Protein AF-A0A2N5EHD6-F1 (afdb_monomer)

Secondary structure (DSSP, 8-state):
-PPP-EEPSSTTS-EEEEEE-EEETTTTEEEEE--SSS--EEEE--TTS-----S--S-SS---PPSP-------S------SSPPPTTGGG-EEEEEEPSSTT---EEEEEPPPPP-TT-EEEGGGGTT---TTTEEEEESS-HHHHHHHHHHH-TTS-HHHHHHHHTSSEEEEEEHHHHHHT-TTSTT-S-HHHHHHHHH-HHHHHHHHHHHHHHHHHHTT--HHHHHHHHHHHHHHHHHTT---

Solvent-accessible surface area (backbone atoms only — not comparable to full-atom values): 14850 Å² total; per-residue (Å²): 131,90,78,82,74,43,47,48,81,62,47,77,81,48,72,38,49,61,44,68,42,45,81,37,81,90,76,67,26,33,34,43,70,50,88,54,100,78,58,52,76,47,76,48,65,65,101,76,70,86,71,90,68,82,95,72,87,68,70,94,72,75,74,90,70,76,80,81,70,79,86,58,92,71,68,99,78,66,94,56,70,52,93,65,76,76,56,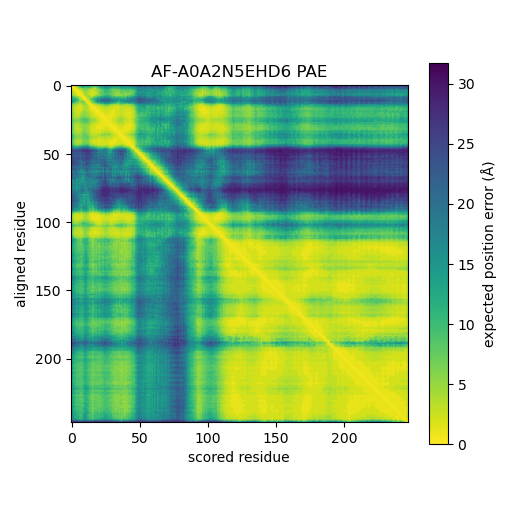81,76,65,77,70,58,60,46,35,35,39,34,54,94,49,87,96,52,74,70,44,80,50,70,50,76,54,68,63,70,50,85,61,41,64,47,41,44,63,73,53,61,77,35,45,44,84,92,50,42,40,76,44,44,47,41,30,49,66,17,45,36,51,33,49,44,72,77,40,72,88,60,55,68,70,61,45,51,60,53,31,37,59,34,15,17,38,24,39,48,40,64,52,41,74,73,56,36,61,59,39,87,78,66,55,46,74,67,54,31,55,55,31,27,76,40,41,61,62,29,29,52,51,56,50,59,65,37,42,69,60,43,38,75,73,70,46,50,70,68,57,53,51,51,35,51,52,51,34,52,51,50,27,43,77,64,60,62,64,124

Structure (mmCIF, N/CA/C/O backbone):
data_AF-A0A2N5EHD6-F1
#
_entry.id   AF-A0A2N5EHD6-F1
#
loop_
_atom_site.group_PDB
_atom_site.id
_atom_site.type_symbol
_atom_site.label_atom_id
_atom_site.label_alt_id
_atom_site.label_comp_id
_atom_site.label_asym_id
_atom_site.label_entity_id
_atom_site.label_seq_id
_atom_site.pdbx_PDB_ins_code
_atom_site.Cartn_x
_atom_site.Cartn_y
_atom_site.Cartn_z
_atom_site.occupancy
_atom_site.B_iso_or_equiv
_atom_site.auth_seq_id
_atom_site.auth_comp_id
_atom_site.auth_asym_id
_atom_site.auth_atom_id
_atom_site.pdbx_PDB_model_num
ATOM 1 N N . ASN A 1 1 ? -27.291 -20.333 26.098 1.00 48.06 1 ASN A N 1
ATOM 2 C CA . ASN A 1 1 ? -27.725 -19.080 25.444 1.00 48.06 1 ASN A CA 1
ATOM 3 C C . ASN A 1 1 ? -27.217 -19.052 24.016 1.00 48.06 1 ASN A C 1
ATOM 5 O O . ASN A 1 1 ? -26.057 -19.406 23.825 1.00 48.06 1 ASN A O 1
ATOM 9 N N . PRO A 1 2 ? -28.057 -18.703 23.029 1.00 55.72 2 PRO A N 1
ATOM 10 C CA . PRO A 1 2 ? -27.608 -18.543 21.649 1.00 55.72 2 PRO A CA 1
ATOM 11 C C . PRO A 1 2 ? -26.531 -17.452 21.571 1.00 55.72 2 PRO A C 1
ATOM 13 O O . PRO A 1 2 ? -26.674 -16.395 22.184 1.00 55.72 2 PRO A O 1
ATOM 16 N N . VAL A 1 3 ? -25.441 -17.727 20.851 1.00 64.31 3 VAL A N 1
ATOM 17 C CA . VAL A 1 3 ? -24.369 -16.755 20.593 1.00 64.31 3 VAL A CA 1
ATOM 18 C C . VAL A 1 3 ? -24.734 -15.991 19.319 1.00 64.31 3 VAL A C 1
ATOM 20 O O . VAL A 1 3 ? -24.905 -16.637 18.282 1.00 64.31 3 VAL A O 1
ATOM 23 N N . PRO A 1 4 ? -24.865 -14.653 19.359 1.00 70.38 4 PRO A N 1
ATOM 24 C CA . PRO A 1 4 ? -25.165 -13.863 18.172 1.00 70.38 4 PRO A CA 1
ATOM 25 C C . PRO A 1 4 ? -24.109 -14.066 17.079 1.00 70.38 4 PRO A C 1
ATOM 27 O O . PRO A 1 4 ? -22.911 -14.113 17.359 1.00 70.38 4 PRO A O 1
ATOM 30 N N . ARG A 1 5 ? -24.551 -14.166 15.823 1.00 72.12 5 ARG A N 1
ATOM 31 C CA . ARG A 1 5 ? -23.685 -14.291 14.643 1.00 72.12 5 ARG A CA 1
ATOM 32 C C . ARG A 1 5 ? -24.084 -13.252 13.600 1.00 72.12 5 ARG A C 1
ATOM 34 O O . ARG A 1 5 ? -25.266 -12.961 13.442 1.00 72.12 5 ARG A O 1
ATOM 41 N N . GLY A 1 6 ? -23.090 -12.695 12.915 1.00 70.12 6 GLY A N 1
ATOM 42 C CA . GLY A 1 6 ? -23.266 -11.747 11.820 1.00 70.12 6 GLY A CA 1
ATOM 43 C C . GLY A 1 6 ? -22.772 -12.334 10.505 1.00 70.12 6 GLY A C 1
ATOM 44 O O . GLY A 1 6 ? -21.813 -13.105 10.490 1.00 70.12 6 GLY A O 1
ATOM 45 N N . TRP A 1 7 ? -23.397 -11.941 9.399 1.00 71.69 7 TRP A N 1
ATOM 46 C CA . TRP A 1 7 ? -22.985 -12.336 8.051 1.00 71.69 7 TRP A CA 1
ATOM 47 C C . TRP A 1 7 ? -23.095 -11.152 7.101 1.00 71.69 7 TRP A C 1
ATOM 49 O O . TRP A 1 7 ? -24.058 -10.387 7.181 1.00 71.69 7 TRP A O 1
ATOM 59 N N . HIS A 1 8 ? -22.149 -11.031 6.169 1.00 66.75 8 HIS A N 1
ATOM 60 C CA . HIS A 1 8 ? -22.328 -10.140 5.026 1.00 66.75 8 HIS A CA 1
ATOM 61 C C . HIS A 1 8 ? -23.481 -10.634 4.158 1.00 66.75 8 HIS A C 1
ATOM 63 O O . HIS A 1 8 ? -23.744 -11.835 4.067 1.00 66.75 8 HIS A O 1
ATOM 69 N N . THR A 1 9 ? -24.183 -9.709 3.512 1.00 58.47 9 THR A N 1
ATOM 70 C CA . THR A 1 9 ? -25.265 -10.044 2.589 1.00 58.47 9 THR A CA 1
ATOM 71 C C . THR A 1 9 ? -24.705 -10.297 1.182 1.00 58.47 9 THR A C 1
ATOM 73 O O . THR A 1 9 ? -23.918 -9.494 0.683 1.00 58.47 9 THR A O 1
ATOM 76 N N . PRO A 1 10 ? -25.109 -11.386 0.497 1.00 53.22 10 PRO A N 1
ATOM 77 C CA . PRO A 1 10 ? -26.009 -12.450 0.955 1.00 53.22 10 PRO A CA 1
ATOM 78 C C . PRO A 1 10 ? -25.349 -13.429 1.960 1.00 53.22 10 PRO A C 1
ATOM 80 O O . PRO A 1 10 ? -24.163 -13.739 1.818 1.00 53.22 10 PRO A O 1
ATOM 83 N N . PRO A 1 11 ? -26.120 -13.965 2.932 1.00 52.56 11 PRO A N 1
ATOM 84 C CA . PRO A 1 11 ? -25.597 -14.808 4.010 1.00 52.56 11 PRO A CA 1
ATOM 85 C C . PRO A 1 11 ? -24.985 -16.129 3.508 1.00 52.56 11 PRO A C 1
ATOM 87 O O . PRO A 1 11 ? -25.319 -16.627 2.431 1.00 52.56 11 PRO A O 1
ATOM 90 N N . GLY A 1 12 ? -24.092 -16.716 4.315 1.00 51.34 12 GLY A N 1
ATOM 91 C CA . GLY A 1 12 ? -23.529 -18.056 4.084 1.00 51.34 12 GLY A CA 1
ATOM 92 C C . GLY A 1 12 ? -22.212 -18.118 3.299 1.00 51.34 12 GLY A C 1
ATOM 93 O O . GLY A 1 12 ? -21.761 -19.215 2.970 1.00 51.34 12 GLY A O 1
ATOM 94 N N . ARG A 1 13 ? -21.581 -16.975 2.993 1.00 55.09 13 ARG A N 1
ATOM 95 C CA . ARG A 1 13 ? -20.256 -16.918 2.332 1.00 55.09 13 ARG A CA 1
ATOM 96 C C . ARG A 1 13 ? -19.154 -16.278 3.164 1.00 55.09 13 ARG A C 1
ATOM 98 O O . ARG A 1 13 ? -17.995 -16.621 2.949 1.00 55.09 13 ARG A O 1
ATOM 105 N N . ASP A 1 14 ? -19.517 -15.373 4.063 1.00 64.56 14 ASP A N 1
ATOM 106 C CA . ASP A 1 14 ? -18.588 -14.648 4.924 1.00 64.56 14 ASP A CA 1
ATOM 107 C C . ASP A 1 14 ? -19.293 -14.254 6.231 1.00 64.56 14 ASP A C 1
ATOM 109 O O . ASP A 1 14 ? -20.519 -14.084 6.250 1.00 64.56 14 ASP A O 1
ATOM 113 N N . SER A 1 15 ? -18.544 -14.186 7.329 1.00 72.75 15 SER A N 1
ATOM 114 C CA . SER A 1 15 ? -19.069 -13.922 8.673 1.00 72.75 15 SER A CA 1
ATOM 115 C C . SER A 1 15 ? -18.456 -12.660 9.255 1.00 72.75 15 SER A C 1
ATOM 117 O O . SER A 1 15 ? -17.241 -12.493 9.213 1.00 72.75 15 SER A O 1
ATOM 119 N N . VAL A 1 16 ? -19.279 -11.835 9.896 1.00 76.50 16 VAL A N 1
ATOM 120 C CA . VAL A 1 16 ? -18.815 -10.650 10.623 1.00 76.50 16 VAL A CA 1
ATOM 121 C C . VAL A 1 16 ? -18.591 -11.016 12.086 1.00 76.50 16 VAL A C 1
ATOM 123 O O . VAL A 1 16 ? -19.439 -11.656 12.719 1.00 76.50 16 VAL A O 1
ATOM 126 N N . ARG A 1 17 ? -17.455 -10.593 12.646 1.00 85.75 17 ARG A N 1
ATOM 127 C CA . ARG A 1 17 ? -17.133 -10.805 14.062 1.00 85.75 17 ARG A CA 1
ATOM 128 C C . ARG A 1 17 ? -18.118 -10.029 14.932 1.00 85.75 17 ARG A C 1
ATOM 130 O O . ARG A 1 17 ? -18.210 -8.810 14.838 1.00 85.75 17 ARG A O 1
ATOM 137 N N . VAL A 1 18 ? -18.838 -10.732 15.802 1.00 85.69 18 VAL A N 1
ATOM 138 C CA . VAL A 1 18 ? -19.728 -10.108 16.789 1.00 85.69 18 VAL A CA 1
ATOM 139 C C . VAL A 1 18 ? -19.011 -10.038 18.131 1.00 85.69 18 VAL A C 1
ATOM 141 O O . VAL A 1 18 ? -18.468 -11.049 18.588 1.00 85.69 18 VAL A O 1
ATOM 144 N N . ARG A 1 19 ? -18.965 -8.858 18.749 1.00 90.19 19 ARG A N 1
ATOM 145 C CA . ARG A 1 19 ? -18.275 -8.622 20.026 1.00 90.19 19 ARG A CA 1
ATOM 146 C C . ARG A 1 19 ? -19.121 -7.750 20.937 1.00 90.19 19 ARG A C 1
ATOM 148 O O . ARG A 1 19 ? -19.739 -6.801 20.472 1.00 90.19 19 ARG A O 1
ATOM 155 N N . SER A 1 20 ? -19.147 -8.069 22.224 1.00 90.81 20 SER A N 1
ATOM 156 C CA . SER A 1 20 ? -19.723 -7.177 23.231 1.00 90.81 20 SER A CA 1
ATOM 157 C C . SER A 1 20 ? -18.691 -6.136 23.647 1.00 90.81 20 SER A C 1
ATOM 159 O O . SER A 1 20 ? -17.503 -6.445 23.698 1.00 90.81 20 SER A O 1
ATOM 161 N N . MET A 1 21 ? -19.140 -4.914 23.926 1.00 88.81 21 MET A N 1
ATOM 162 C CA . MET A 1 21 ? -18.301 -3.904 24.568 1.00 88.81 21 MET A CA 1
ATOM 163 C C . MET A 1 21 ? -18.330 -4.081 26.087 1.00 88.81 21 MET A C 1
ATOM 165 O O . MET A 1 21 ? -19.387 -4.356 26.660 1.00 88.81 21 MET A O 1
ATOM 169 N N . ASP A 1 22 ? -17.192 -3.844 26.732 1.00 92.38 22 ASP A N 1
ATOM 170 C CA . ASP A 1 22 ? -17.022 -3.976 28.178 1.00 92.38 22 ASP A CA 1
ATOM 171 C C . ASP A 1 22 ? -16.975 -2.606 28.857 1.00 92.38 22 ASP A C 1
ATOM 173 O O . ASP A 1 22 ? -16.418 -1.646 28.321 1.00 92.38 22 ASP A O 1
ATOM 177 N N . TRP A 1 23 ? -17.565 -2.501 30.048 1.00 89.19 23 TRP A N 1
ATOM 178 C CA . TRP A 1 23 ? -17.493 -1.281 30.851 1.00 89.19 23 TRP A CA 1
ATOM 179 C C . TRP A 1 23 ? -16.085 -1.091 31.428 1.00 89.19 23 TRP A C 1
ATOM 181 O O . TRP A 1 23 ? -15.607 -1.921 32.200 1.00 89.19 23 TRP A O 1
ATOM 191 N N . ASP A 1 24 ? -15.449 0.034 31.103 1.00 82.00 24 ASP A N 1
ATOM 192 C CA . ASP A 1 24 ? -14.187 0.472 31.693 1.00 82.00 24 ASP A CA 1
ATOM 193 C C . ASP A 1 24 ? -14.464 1.533 32.769 1.00 82.00 24 ASP A C 1
ATOM 195 O O . ASP A 1 24 ? -14.817 2.681 32.476 1.00 82.00 24 ASP A O 1
ATOM 199 N N . SER A 1 25 ? -14.271 1.161 34.038 1.00 83.75 25 SER A N 1
ATOM 200 C CA . SER A 1 25 ? -14.498 2.054 35.177 1.00 83.75 25 SER A CA 1
ATOM 201 C C . SER A 1 25 ? -13.492 3.203 35.275 1.00 83.75 25 SER A C 1
ATOM 203 O O . SER A 1 25 ? -13.800 4.210 35.905 1.00 83.75 25 SER A O 1
ATOM 205 N N . GLN A 1 26 ? -12.297 3.090 34.692 1.00 77.81 26 GLN A N 1
ATOM 206 C CA . GLN A 1 26 ? -11.331 4.193 34.675 1.00 77.81 26 GLN A CA 1
ATOM 207 C C . GLN A 1 26 ? -11.743 5.259 33.660 1.00 77.81 26 GLN A C 1
ATOM 209 O O . GLN A 1 26 ? -11.627 6.451 33.933 1.00 77.81 26 GLN A O 1
ATOM 214 N N . ARG A 1 27 ? -12.252 4.827 32.501 1.00 75.06 27 ARG A N 1
ATOM 215 C CA . ARG A 1 27 ? -12.701 5.718 31.418 1.00 75.06 27 ARG A CA 1
ATOM 216 C C . ARG A 1 27 ? -14.154 6.169 31.553 1.00 75.06 27 ARG A C 1
ATOM 218 O O . ARG A 1 27 ? -14.552 7.086 30.841 1.00 75.06 27 ARG A O 1
ATOM 225 N N . GLN A 1 28 ? -14.927 5.541 32.445 1.00 79.44 28 GLN A N 1
ATOM 226 C CA . GLN A 1 28 ? -16.372 5.761 32.594 1.00 79.44 28 GLN A CA 1
ATOM 227 C C . GLN A 1 28 ? -17.110 5.600 31.251 1.00 79.44 28 GLN A C 1
ATOM 229 O O . GLN A 1 28 ? -17.968 6.404 30.882 1.00 79.44 28 GLN A O 1
ATOM 234 N N . ALA A 1 29 ? -16.723 4.576 30.488 1.00 80.75 29 ALA A N 1
ATOM 235 C CA . ALA A 1 29 ? -17.191 4.351 29.127 1.00 80.75 29 ALA A CA 1
ATOM 236 C C . ALA A 1 29 ? -17.210 2.858 28.784 1.00 80.75 29 ALA A C 1
ATOM 238 O O . ALA A 1 29 ? -16.483 2.064 29.381 1.00 80.75 29 ALA A O 1
ATOM 239 N N . TYR A 1 30 ? -18.001 2.485 27.779 1.00 84.62 30 TYR A N 1
ATOM 240 C CA . TYR A 1 30 ? -17.901 1.161 27.172 1.00 84.62 30 TYR A CA 1
ATOM 241 C C . TYR A 1 30 ? -16.745 1.136 26.183 1.00 84.62 30 TYR A C 1
ATOM 243 O O . TYR A 1 30 ? -16.555 2.081 25.417 1.00 84.62 30 TYR A O 1
ATOM 251 N N . THR A 1 31 ? -15.981 0.052 26.177 1.00 86.81 31 THR A N 1
ATOM 252 C CA . THR A 1 31 ? -14.792 -0.085 25.339 1.00 86.81 31 THR A CA 1
ATOM 253 C C . THR A 1 31 ? -14.756 -1.422 24.619 1.00 86.81 31 THR A C 1
ATOM 255 O O . THR A 1 31 ? -15.259 -2.430 25.110 1.00 86.81 31 THR A O 1
ATOM 258 N N . PHE A 1 32 ? -14.167 -1.422 23.431 1.00 89.06 32 PHE A N 1
ATOM 259 C CA . PHE A 1 32 ? -13.824 -2.633 22.700 1.00 89.06 32 PHE A CA 1
ATOM 260 C C . PHE A 1 32 ? -12.503 -2.410 21.974 1.00 89.06 32 PHE A C 1
ATOM 262 O O . PHE A 1 32 ? -12.346 -1.408 21.281 1.00 89.06 32 PHE A O 1
ATOM 269 N N . THR A 1 33 ? -11.564 -3.338 22.128 1.00 88.88 33 THR A N 1
ATOM 270 C CA . THR A 1 33 ? -10.281 -3.307 21.421 1.00 88.88 33 THR A CA 1
ATOM 271 C C . THR A 1 33 ? -10.288 -4.370 20.340 1.00 88.88 33 THR A C 1
ATOM 273 O O . THR A 1 33 ? -10.630 -5.522 20.602 1.00 88.88 33 THR A O 1
ATOM 276 N N . THR A 1 34 ? -9.939 -3.968 19.123 1.00 86.62 34 THR A N 1
ATOM 277 C CA . THR A 1 34 ? -9.996 -4.855 17.966 1.00 86.62 34 THR A CA 1
ATOM 278 C C . THR A 1 34 ? -8.860 -5.884 17.960 1.00 86.62 34 THR A C 1
ATOM 280 O O . THR A 1 34 ? -7.936 -5.822 18.768 1.00 86.62 34 THR A O 1
ATOM 283 N N . GLU A 1 35 ? -8.961 -6.879 17.081 1.00 86.38 35 GLU A N 1
ATOM 284 C CA . GLU A 1 35 ? -8.140 -8.103 17.097 1.00 86.38 35 GLU A CA 1
ATOM 285 C C . GLU A 1 35 ? -7.060 -8.113 16.001 1.00 86.38 35 GLU A C 1
ATOM 287 O O . GLU A 1 35 ? -6.374 -9.114 15.808 1.00 86.38 35 GLU A O 1
ATOM 292 N N . GLU A 1 36 ? -6.930 -7.028 15.238 1.00 79.44 36 GLU A N 1
ATOM 293 C CA . GLU A 1 36 ? -5.894 -6.874 14.218 1.00 79.44 36 GLU A CA 1
ATOM 294 C C . GLU A 1 36 ? -4.505 -6.669 14.846 1.00 79.44 36 GLU A C 1
ATOM 296 O O . GLU A 1 36 ? -4.376 -6.251 15.995 1.00 79.44 36 GLU A O 1
ATOM 301 N N . GLU A 1 37 ? -3.440 -6.888 14.063 1.00 73.12 37 GLU A N 1
ATOM 302 C CA . GLU A 1 37 ? -2.047 -6.684 14.508 1.00 73.12 37 GLU A CA 1
ATOM 303 C C . GLU A 1 37 ? -1.773 -5.268 15.046 1.00 73.12 37 GLU A C 1
ATOM 305 O O . GLU A 1 37 ? -0.913 -5.075 15.903 1.00 73.12 37 GLU A O 1
ATOM 310 N N . GLN A 1 38 ? -2.501 -4.270 14.537 1.00 71.81 38 GLN A N 1
ATOM 311 C CA . GLN A 1 38 ? -2.517 -2.901 15.051 1.00 71.81 38 GLN A CA 1
ATOM 312 C C . GLN A 1 38 ? -3.905 -2.628 15.647 1.00 71.81 38 GLN A C 1
ATOM 314 O O . GLN A 1 38 ? -4.777 -2.131 14.928 1.00 71.81 38 GLN A O 1
ATOM 319 N N . PRO A 1 39 ? -4.137 -2.982 16.924 1.00 80.56 39 PRO A N 1
ATOM 320 C CA . PRO A 1 39 ? -5.460 -2.920 17.524 1.00 80.56 39 PRO A CA 1
ATOM 321 C C . PRO A 1 39 ? -5.913 -1.472 17.719 1.00 80.56 39 PRO A C 1
ATOM 323 O O . PRO A 1 39 ? -5.133 -0.599 18.108 1.00 80.56 39 PRO A O 1
ATOM 326 N N . VAL A 1 40 ? -7.199 -1.221 17.485 1.00 79.31 40 VAL A N 1
ATOM 327 C CA . VAL A 1 40 ? -7.844 0.069 17.752 1.00 79.31 40 VAL A CA 1
ATOM 328 C C . VAL A 1 40 ? -8.833 -0.107 18.899 1.00 79.31 40 VAL A C 1
ATOM 330 O O . VAL A 1 40 ? -9.644 -1.031 18.884 1.00 79.31 40 VAL A O 1
ATOM 333 N N . THR A 1 41 ? -8.792 0.788 19.889 1.00 84.44 41 THR A N 1
ATOM 334 C CA . THR A 1 41 ? -9.789 0.821 20.966 1.00 84.44 41 THR A CA 1
ATOM 335 C C . THR A 1 41 ? -10.906 1.791 20.614 1.00 84.44 41 THR A C 1
ATOM 337 O O . THR A 1 41 ? -10.688 2.987 20.426 1.00 84.44 41 THR A O 1
ATOM 340 N N . ILE A 1 42 ? -12.118 1.262 20.557 1.00 83.06 42 ILE A N 1
ATOM 341 C CA . ILE A 1 42 ? -13.356 1.999 20.351 1.00 83.06 42 ILE A CA 1
ATOM 342 C C . ILE A 1 42 ? -13.926 2.316 21.721 1.00 83.06 42 ILE A C 1
ATOM 344 O O . ILE A 1 42 ? -14.072 1.421 22.551 1.00 83.06 42 ILE A O 1
ATOM 348 N N . ILE A 1 43 ? -14.235 3.589 21.950 1.00 79.81 43 ILE A N 1
ATOM 349 C CA . ILE A 1 43 ? -14.792 4.087 23.205 1.00 79.81 43 ILE A CA 1
ATOM 350 C C . ILE A 1 43 ? -16.179 4.639 22.909 1.00 79.81 43 ILE A C 1
ATOM 352 O O . ILE A 1 43 ? -16.338 5.510 22.056 1.00 79.81 43 ILE A O 1
ATOM 356 N N . TRP A 1 44 ? -17.171 4.136 23.631 1.00 80.38 44 TRP A N 1
ATOM 357 C CA . TRP A 1 44 ? -18.533 4.632 23.609 1.00 80.38 44 TRP A CA 1
ATOM 358 C C . TRP A 1 44 ? -18.872 5.252 24.960 1.00 80.38 44 TRP A C 1
ATOM 360 O O . TRP A 1 44 ? -19.030 4.561 25.971 1.00 80.38 44 TRP A O 1
ATOM 370 N N . THR A 1 45 ? -19.001 6.573 24.974 1.00 74.81 45 THR A N 1
ATOM 371 C CA . THR A 1 45 ? -19.475 7.333 26.130 1.00 74.81 45 THR A CA 1
ATOM 372 C C . THR A 1 45 ? -20.987 7.531 26.030 1.00 74.81 45 THR A C 1
ATOM 374 O O . THR A 1 45 ? -21.449 8.061 25.020 1.00 74.81 45 THR A O 1
ATOM 377 N N . PRO A 1 46 ? -21.776 7.162 27.052 1.00 66.12 46 PRO A N 1
ATOM 378 C CA . PRO A 1 46 ? -23.173 7.570 27.115 1.00 66.12 46 PRO A CA 1
ATOM 379 C C . PRO A 1 46 ? -23.265 9.102 27.146 1.00 66.12 46 PRO A C 1
ATOM 381 O O . PRO A 1 46 ? -22.411 9.756 27.746 1.00 66.12 46 PRO A O 1
ATOM 384 N N . ASP A 1 47 ? -24.323 9.660 26.556 1.00 57.34 47 ASP A N 1
ATOM 385 C CA . ASP A 1 47 ? -24.541 11.094 26.267 1.00 57.34 47 ASP A CA 1
ATOM 386 C C . ASP A 1 47 ? -24.646 12.027 27.505 1.00 57.34 47 ASP A C 1
ATOM 388 O O . ASP A 1 47 ? -25.205 13.119 27.458 1.00 57.34 47 ASP A O 1
ATOM 392 N N . ARG A 1 48 ? -24.141 11.604 28.671 1.00 50.97 48 ARG A N 1
ATOM 393 C CA . ARG A 1 48 ? -24.214 12.327 29.952 1.00 50.97 48 ARG A CA 1
ATOM 394 C C . ARG A 1 48 ? -22.909 12.336 30.752 1.00 50.97 48 ARG A C 1
ATOM 396 O O . ARG A 1 48 ? -22.927 12.738 31.910 1.00 50.97 48 ARG A O 1
ATOM 403 N N . SER A 1 49 ? -21.783 11.900 30.188 1.00 51.16 49 SER A N 1
ATOM 404 C CA . SER A 1 49 ? -20.531 11.762 30.952 1.00 51.16 49 SER A CA 1
ATOM 405 C C . SER A 1 49 ? -19.746 13.068 31.146 1.00 51.16 49 SER A C 1
ATOM 407 O O . SER A 1 49 ? -18.771 13.077 31.890 1.00 51.16 49 SER A O 1
ATOM 409 N N . GLY A 1 50 ? -20.123 14.170 30.480 1.00 50.50 50 GLY A N 1
ATOM 410 C CA . GLY A 1 50 ? -19.353 15.423 30.523 1.00 50.50 50 GLY A CA 1
ATOM 411 C C . GLY A 1 50 ? -17.952 15.315 29.897 1.00 50.50 50 GLY A C 1
ATOM 412 O O . GLY A 1 50 ? -17.149 16.235 30.031 1.00 50.50 50 GLY A O 1
ATOM 413 N N . VAL A 1 51 ? -17.648 14.204 29.213 1.00 49.66 51 VAL A N 1
ATOM 414 C CA . VAL A 1 51 ? -16.359 13.952 28.562 1.00 49.66 51 VAL A CA 1
ATOM 415 C C . VAL A 1 51 ? -16.337 14.645 27.201 1.00 49.66 51 VAL A C 1
ATOM 417 O O . VAL A 1 51 ? -17.163 14.374 26.332 1.00 49.66 51 VAL A O 1
ATOM 420 N N . HIS A 1 52 ? -15.372 15.543 27.005 1.00 49.81 52 HIS A N 1
ATOM 421 C CA . HIS A 1 52 ? -15.150 16.218 25.730 1.00 49.81 52 HIS A CA 1
ATOM 422 C C . HIS A 1 52 ? -14.406 15.277 24.771 1.00 49.81 52 HIS A C 1
ATOM 424 O O . HIS A 1 52 ? -13.185 15.144 24.832 1.00 49.81 52 HIS A O 1
ATOM 430 N N . VAL A 1 53 ? -15.150 14.592 23.903 1.00 49.38 53 VAL A N 1
ATOM 431 C CA . VAL A 1 53 ? -14.593 13.823 22.781 1.00 49.38 53 VAL A CA 1
ATOM 432 C C . VAL A 1 53 ? -14.635 14.657 21.492 1.00 49.38 53 VAL A C 1
ATOM 434 O O . VAL A 1 53 ? -15.533 15.488 21.338 1.00 49.38 53 VAL A O 1
ATOM 437 N N . PRO A 1 54 ? -13.690 14.469 20.549 1.00 43.94 54 PRO A N 1
ATOM 438 C CA . PRO A 1 54 ? -13.774 15.087 19.229 1.00 43.94 54 PRO A CA 1
ATOM 439 C C . PRO A 1 54 ? -15.101 14.721 18.555 1.00 43.94 54 PRO A C 1
ATOM 441 O O . PRO A 1 54 ? -15.489 13.556 18.542 1.00 43.94 54 PRO A O 1
ATOM 444 N N . THR A 1 55 ? -15.780 15.703 17.961 1.00 40.75 55 THR A N 1
ATOM 445 C CA . THR A 1 55 ? -17.115 15.542 17.356 1.00 40.75 55 THR A CA 1
ATOM 446 C C . THR A 1 55 ? -17.160 14.547 16.194 1.00 40.75 55 THR A C 1
ATOM 448 O O . THR A 1 55 ? -18.231 14.039 15.872 1.00 40.75 55 THR A O 1
ATOM 451 N N . ASN A 1 56 ? -16.022 14.261 15.553 1.00 36.75 56 ASN A N 1
ATOM 452 C CA . ASN A 1 56 ? -15.904 13.274 14.485 1.00 36.75 56 ASN A CA 1
ATOM 453 C C . ASN A 1 56 ? -14.437 12.834 14.302 1.00 36.75 56 ASN A C 1
ATOM 455 O O . ASN A 1 56 ? -13.584 13.658 13.975 1.00 36.75 56 ASN A O 1
ATOM 459 N N . THR A 1 57 ? -14.144 11.542 14.472 1.00 46.66 57 THR A N 1
ATOM 460 C CA . THR A 1 57 ? -12.861 10.908 14.087 1.00 46.66 57 THR A CA 1
ATOM 461 C C . THR A 1 57 ? -13.014 9.948 12.900 1.00 46.66 57 THR A C 1
ATOM 463 O O . THR A 1 57 ? -12.070 9.253 12.524 1.00 46.66 57 THR A O 1
ATOM 466 N N . GLY A 1 58 ? -14.211 9.891 12.311 1.00 41.84 58 GLY A N 1
ATOM 467 C CA . GLY A 1 58 ? -14.544 9.045 11.176 1.00 41.84 58 GLY A CA 1
ATOM 468 C C . GLY A 1 58 ? -13.880 9.504 9.880 1.00 41.84 58 GLY A C 1
ATOM 469 O O . GLY A 1 58 ? -13.459 10.649 9.722 1.00 41.84 58 GLY A O 1
ATOM 470 N N . ASN A 1 59 ? -13.792 8.585 8.920 1.00 44.03 59 ASN A N 1
ATOM 471 C CA . ASN A 1 59 ? -13.232 8.874 7.605 1.00 44.03 59 ASN A CA 1
ATOM 472 C C . ASN A 1 59 ? -14.078 9.959 6.892 1.00 44.03 59 ASN A C 1
ATOM 474 O O . ASN A 1 59 ? -15.271 9.732 6.682 1.00 44.03 59 ASN A O 1
ATOM 478 N N . PRO A 1 60 ? -13.491 11.101 6.472 1.00 41.84 60 PRO A N 1
ATOM 479 C CA . PRO A 1 60 ? -14.215 12.170 5.777 1.00 41.84 60 PRO A CA 1
ATOM 480 C C . PRO A 1 60 ? -14.741 11.750 4.394 1.00 41.84 60 PRO A C 1
ATOM 482 O O . PRO A 1 60 ? -15.600 12.426 3.837 1.00 41.84 60 PRO A O 1
ATOM 485 N N . ASN A 1 61 ? -14.255 10.628 3.853 1.00 45.25 61 ASN A N 1
ATOM 486 C CA . ASN A 1 61 ? -14.725 10.022 2.612 1.00 45.25 61 ASN A CA 1
ATOM 487 C C . ASN A 1 61 ? -15.321 8.633 2.903 1.00 45.25 61 ASN A C 1
ATOM 489 O O . ASN A 1 61 ? -14.603 7.630 2.804 1.00 45.25 61 ASN A O 1
ATOM 493 N N . PRO A 1 62 ? -16.609 8.542 3.281 1.00 45.19 62 PRO A N 1
ATOM 494 C CA . PRO A 1 62 ? -17.238 7.263 3.580 1.00 45.19 62 PRO A CA 1
ATOM 495 C C . PRO A 1 62 ? -17.255 6.370 2.324 1.00 45.19 62 PRO A C 1
ATOM 497 O O . PRO A 1 62 ? -17.719 6.809 1.267 1.00 45.19 62 PRO A O 1
ATOM 500 N N . PRO A 1 63 ? -16.746 5.123 2.383 1.00 48.97 63 PRO A N 1
ATOM 501 C CA . PRO A 1 63 ? -16.896 4.177 1.286 1.00 48.97 63 PRO A CA 1
ATOM 502 C C . PRO A 1 63 ? -18.376 3.879 1.029 1.00 48.97 63 PRO A C 1
ATOM 504 O O . PRO A 1 63 ? -19.209 3.911 1.935 1.00 48.97 63 PRO A O 1
ATOM 507 N N . LYS A 1 64 ? -18.702 3.539 -0.220 1.00 50.09 64 LYS A N 1
ATOM 508 C CA . LYS A 1 64 ? -20.040 3.072 -0.582 1.00 50.09 64 LYS A CA 1
ATOM 509 C C . LYS A 1 64 ? -20.240 1.677 0.013 1.00 50.09 64 LYS A C 1
ATOM 511 O O . LYS A 1 64 ? -19.720 0.701 -0.520 1.00 50.09 64 LYS A O 1
ATOM 516 N N . LEU A 1 65 ? -20.929 1.609 1.146 1.00 44.28 65 LEU A N 1
ATOM 517 C CA . LEU A 1 65 ? -21.240 0.349 1.814 1.00 44.28 65 LEU A CA 1
ATOM 518 C C . LEU A 1 65 ? -22.310 -0.420 1.024 1.00 44.28 65 LEU A C 1
ATOM 520 O O . LEU A 1 65 ? -23.182 0.210 0.414 1.00 44.28 65 LEU A O 1
ATOM 524 N N . PRO A 1 66 ? -22.273 -1.764 1.028 1.00 41.34 66 PRO A N 1
ATOM 525 C CA . PRO A 1 66 ? -23.413 -2.556 0.592 1.00 41.34 66 PRO A CA 1
ATOM 526 C C . PRO A 1 66 ? -24.630 -2.275 1.488 1.00 41.34 66 PRO A C 1
ATOM 528 O O . PRO A 1 66 ? -24.505 -1.742 2.593 1.00 41.34 66 PRO A O 1
ATOM 531 N N . ASN A 1 67 ? -25.821 -2.617 0.990 1.00 39.88 67 ASN A N 1
ATOM 532 C CA . ASN A 1 67 ? -27.080 -2.434 1.713 1.00 39.88 67 ASN A CA 1
ATOM 533 C C . ASN A 1 67 ? -27.003 -3.005 3.145 1.00 39.88 67 ASN A C 1
ATOM 535 O O . ASN A 1 67 ? -26.358 -4.039 3.344 1.00 39.88 67 ASN A O 1
ATOM 539 N N . PRO A 1 68 ? -27.667 -2.353 4.121 1.00 37.53 68 PRO A N 1
ATOM 540 C CA . PRO A 1 68 ? -27.519 -2.645 5.542 1.00 37.53 68 PRO A CA 1
ATOM 541 C C . PRO A 1 68 ? -27.670 -4.136 5.856 1.00 37.53 68 PRO A C 1
ATOM 543 O O . PRO A 1 68 ? -28.562 -4.821 5.351 1.00 37.53 68 PRO A O 1
ATOM 546 N N . VAL A 1 69 ? -26.767 -4.624 6.707 1.00 42.88 69 VAL A N 1
ATOM 547 C CA . VAL A 1 69 ? -26.762 -5.996 7.214 1.00 42.88 69 VAL A CA 1
ATOM 548 C C . VAL A 1 69 ? -28.002 -6.189 8.085 1.00 42.88 69 VAL A C 1
ATOM 550 O O . VAL A 1 69 ? -28.144 -5.555 9.128 1.00 42.88 69 VAL A O 1
ATOM 553 N N . MET A 1 70 ? -28.910 -7.069 7.664 1.00 38.78 70 MET A N 1
ATOM 554 C CA . MET A 1 70 ? -30.035 -7.487 8.499 1.00 38.78 70 MET A CA 1
ATOM 555 C C . MET A 1 70 ? -29.515 -8.413 9.601 1.00 38.78 70 MET A C 1
ATOM 557 O O . MET A 1 70 ? -29.203 -9.575 9.340 1.00 38.78 70 MET A O 1
ATOM 561 N N . VAL A 1 71 ? -29.434 -7.912 10.835 1.00 40.56 71 VAL A N 1
ATOM 562 C CA . VAL A 1 71 ? -29.129 -8.724 12.024 1.00 40.56 71 VAL A CA 1
ATOM 563 C C . VAL A 1 71 ? -30.430 -9.337 12.539 1.00 40.56 71 VAL A C 1
ATOM 565 O O . VAL A 1 71 ? -30.973 -8.926 13.558 1.00 40.56 71 VAL A O 1
ATOM 568 N N . ASN A 1 72 ? -30.958 -10.315 11.805 1.00 41.69 72 ASN A N 1
ATOM 569 C CA . ASN A 1 72 ? -31.958 -11.221 12.364 1.00 41.69 72 ASN A CA 1
ATOM 570 C C . ASN A 1 72 ? -31.239 -12.454 12.923 1.00 41.69 72 ASN A C 1
ATOM 572 O O . ASN A 1 72 ? -30.279 -12.912 12.298 1.00 41.69 72 ASN A O 1
ATOM 576 N N . PRO A 1 73 ? -31.693 -13.030 14.053 1.00 39.09 73 PRO A N 1
ATOM 577 C CA . PRO A 1 73 ? -31.279 -14.369 14.444 1.00 39.09 73 PRO A CA 1
ATOM 578 C C . PRO A 1 73 ? -31.724 -15.330 13.336 1.00 39.09 73 PRO A C 1
ATOM 580 O O . PRO A 1 73 ? -32.881 -15.743 13.270 1.00 39.09 73 PRO A O 1
ATOM 583 N N . LEU A 1 74 ? -30.822 -15.620 12.400 1.00 40.44 74 LEU A N 1
ATOM 584 C CA . LEU A 1 74 ? -31.051 -16.646 11.399 1.00 40.44 74 LEU A CA 1
ATOM 585 C C . LEU A 1 74 ? -31.017 -17.993 12.134 1.00 40.44 74 LEU A C 1
ATOM 587 O O . LEU A 1 74 ? -30.049 -18.251 12.852 1.00 40.44 74 LEU A O 1
ATOM 591 N N . PRO A 1 75 ? -32.050 -18.844 12.002 1.00 41.31 75 PRO A N 1
ATOM 592 C CA . PRO A 1 75 ? -31.984 -20.197 12.531 1.00 41.31 75 PRO A CA 1
ATOM 593 C C . PRO A 1 75 ? -30.804 -20.935 11.888 1.00 41.31 75 PRO A C 1
ATOM 595 O O . PRO A 1 75 ? -30.527 -20.750 10.700 1.00 41.31 75 PRO A O 1
ATOM 598 N N . ASP A 1 76 ? -30.139 -21.793 12.668 1.00 49.00 76 ASP A N 1
ATOM 599 C CA . ASP A 1 76 ? -28.898 -22.501 12.307 1.00 49.00 76 ASP A CA 1
ATOM 600 C C . ASP A 1 76 ? -28.987 -23.340 11.011 1.00 49.00 76 ASP A C 1
ATOM 602 O O . ASP A 1 76 ? -27.969 -23.787 10.482 1.00 49.00 76 ASP A O 1
ATOM 606 N N . SER A 1 77 ? -30.187 -23.534 10.457 1.00 44.47 77 SER A N 1
ATOM 607 C CA . SER A 1 77 ? -30.426 -24.272 9.221 1.00 44.47 77 SER A CA 1
ATOM 608 C C . SER A 1 77 ? -31.318 -23.501 8.246 1.00 44.47 77 SER A C 1
ATOM 610 O O . SER A 1 77 ? -32.524 -23.722 8.151 1.00 44.47 77 SER A O 1
ATOM 612 N N . THR A 1 78 ? -30.722 -22.654 7.421 1.00 42.50 78 THR A N 1
ATOM 613 C CA . THR A 1 78 ? -31.264 -22.454 6.075 1.00 42.50 78 THR A CA 1
ATOM 614 C C . THR A 1 78 ? -30.130 -22.707 5.101 1.00 42.50 78 THR A C 1
ATOM 616 O O . THR A 1 78 ? -29.117 -22.018 5.125 1.00 42.50 78 THR A O 1
ATOM 619 N N . GLY A 1 79 ? -30.271 -23.744 4.270 1.00 42.16 79 GLY A N 1
ATOM 620 C CA . GLY A 1 79 ? -29.335 -24.125 3.205 1.00 42.16 79 GLY A CA 1
ATOM 621 C C . GLY A 1 79 ? -29.221 -23.086 2.081 1.00 42.16 79 GLY A C 1
ATOM 622 O O . GLY A 1 79 ? -29.105 -23.442 0.911 1.00 42.16 79 GLY A O 1
ATOM 623 N N . LEU A 1 80 ? -29.279 -21.798 2.423 1.00 37.59 80 LEU A N 1
ATOM 624 C CA . LEU A 1 80 ? -29.082 -20.661 1.547 1.00 37.59 80 LEU A CA 1
ATOM 625 C C . LEU A 1 80 ? -27.598 -20.586 1.191 1.00 37.59 80 LEU A C 1
ATOM 627 O O . LEU A 1 80 ? -26.799 -19.898 1.819 1.00 37.59 80 LEU A O 1
ATOM 631 N N . ARG A 1 81 ? -27.216 -21.313 0.143 1.00 36.66 81 ARG A N 1
ATOM 632 C CA . ARG A 1 81 ? -25.995 -21.003 -0.592 1.00 36.66 81 ARG A CA 1
ATOM 633 C C . ARG A 1 81 ? -26.259 -19.745 -1.408 1.00 36.66 81 ARG A C 1
ATOM 635 O O . ARG A 1 81 ? -26.962 -19.792 -2.414 1.00 36.66 81 ARG A O 1
ATOM 642 N N . ALA A 1 82 ? -25.662 -18.630 -0.998 1.00 34.12 82 ALA A N 1
ATOM 643 C CA . ALA A 1 82 ? -25.537 -17.457 -1.854 1.00 34.12 82 ALA A CA 1
ATOM 644 C C . ALA A 1 82 ? -25.002 -17.865 -3.236 1.00 34.12 82 ALA A C 1
ATOM 646 O O . ALA A 1 82 ? -24.158 -18.760 -3.322 1.00 34.12 82 ALA A O 1
ATOM 647 N N . THR A 1 83 ? -25.452 -17.208 -4.306 1.00 32.91 83 THR A N 1
ATOM 648 C CA . THR A 1 83 ? -24.984 -17.421 -5.691 1.00 32.91 83 THR A CA 1
ATOM 649 C C . THR A 1 83 ? -23.866 -16.451 -6.094 1.00 32.91 83 THR A C 1
ATOM 651 O O . THR A 1 83 ? -23.125 -16.734 -7.034 1.00 32.91 83 THR A O 1
ATOM 654 N N . THR A 1 84 ? -23.626 -15.393 -5.311 1.00 35.03 84 THR A N 1
ATOM 655 C CA . THR A 1 84 ? -22.630 -14.337 -5.574 1.00 35.03 84 THR A CA 1
ATOM 656 C C . THR A 1 84 ? -21.668 -14.150 -4.401 1.00 35.03 84 THR A C 1
ATOM 658 O O . THR A 1 84 ? -22.085 -14.200 -3.249 1.00 35.03 84 THR A O 1
ATOM 661 N N . SER A 1 85 ? -20.364 -14.010 -4.675 1.00 36.34 85 SER A N 1
ATOM 662 C CA . SER A 1 85 ? -19.341 -13.836 -3.628 1.00 36.34 85 SER A CA 1
ATOM 663 C C . SER A 1 85 ? -19.254 -12.355 -3.318 1.00 36.34 85 SER A C 1
ATOM 665 O O . SER A 1 85 ? -19.374 -11.584 -4.273 1.00 36.34 85 SER A O 1
ATOM 667 N N . PRO A 1 86 ? -18.987 -11.966 -2.059 1.00 37.69 86 PRO A N 1
ATOM 668 C CA . PRO A 1 86 ? -18.565 -10.603 -1.774 1.00 37.69 86 PRO A CA 1
ATOM 669 C C . PRO A 1 86 ? -17.430 -10.217 -2.725 1.00 37.69 86 PRO A C 1
ATOM 671 O O . PRO A 1 86 ? -16.598 -11.071 -3.085 1.00 37.69 86 PRO A O 1
ATOM 674 N N . ALA A 1 87 ? -17.417 -8.963 -3.171 1.00 40.78 87 ALA A N 1
ATOM 675 C CA . ALA A 1 87 ? -16.336 -8.455 -3.999 1.00 40.78 87 ALA A CA 1
ATOM 676 C C . ALA A 1 87 ? -14.994 -8.705 -3.277 1.00 40.78 87 ALA A C 1
ATOM 678 O O . ALA A 1 87 ? -14.945 -8.661 -2.051 1.00 40.78 87 ALA A O 1
ATOM 679 N N . PRO A 1 88 ? -13.885 -8.980 -3.983 1.00 44.47 88 PRO A N 1
ATOM 680 C CA . PRO A 1 88 ? -12.591 -9.240 -3.341 1.00 44.47 88 PRO A CA 1
ATOM 681 C C . PRO A 1 88 ? -12.169 -8.145 -2.350 1.00 44.47 88 PRO A C 1
ATOM 683 O O . PRO A 1 88 ? -11.566 -8.439 -1.324 1.00 44.47 88 PRO A O 1
ATOM 686 N N . ASP A 1 89 ? -12.564 -6.900 -2.625 1.00 49.09 89 ASP A N 1
ATOM 687 C CA . ASP A 1 89 ? -12.344 -5.757 -1.744 1.00 49.09 89 ASP A CA 1
ATOM 688 C C . ASP A 1 89 ? -13.169 -5.834 -0.440 1.00 49.09 89 ASP A C 1
ATOM 690 O O . ASP A 1 89 ? -12.743 -5.323 0.593 1.00 49.09 89 ASP A O 1
ATOM 694 N N . GLU A 1 90 ? -14.323 -6.496 -0.438 1.00 49.75 90 GLU A N 1
ATOM 695 C CA . GLU A 1 90 ? -15.200 -6.645 0.733 1.00 49.75 90 GLU A CA 1
ATOM 696 C C . GLU A 1 90 ? -14.652 -7.641 1.763 1.00 49.75 90 GLU A C 1
ATOM 698 O O . GLU A 1 90 ? -14.917 -7.496 2.949 1.00 49.75 90 GLU A O 1
ATOM 703 N N . LYS A 1 91 ? -13.793 -8.579 1.352 1.00 51.97 91 LYS A N 1
ATOM 704 C CA . LYS A 1 91 ? -13.190 -9.581 2.252 1.00 51.97 91 LYS A CA 1
ATOM 705 C C . LYS A 1 91 ? -12.065 -9.052 3.141 1.00 51.97 91 LYS A C 1
ATOM 707 O O . LYS A 1 91 ? -11.536 -9.788 3.965 1.00 51.97 91 LYS A O 1
ATOM 712 N N . SER A 1 92 ? -11.626 -7.813 2.926 1.00 56.25 92 SER A N 1
ATOM 713 C CA . SER A 1 92 ? -10.462 -7.246 3.617 1.00 56.25 92 SER A CA 1
ATOM 714 C C . SER A 1 92 ? -10.828 -6.139 4.608 1.00 56.25 92 SER A C 1
ATOM 716 O O . SER A 1 92 ? -9.956 -5.341 4.961 1.00 56.25 92 SER A O 1
ATOM 718 N N . PHE A 1 93 ? -12.107 -5.987 4.959 1.00 63.28 93 PHE A N 1
ATOM 719 C CA . PHE A 1 93 ? -12.504 -5.034 5.989 1.00 63.28 93 PHE A CA 1
ATOM 720 C C . PHE A 1 93 ? -12.175 -5.609 7.368 1.00 63.28 93 PHE A C 1
ATOM 722 O O . PHE A 1 93 ? -12.471 -6.761 7.659 1.00 63.28 93 PHE A O 1
ATOM 729 N N . ALA A 1 94 ? -11.572 -4.787 8.224 1.00 75.94 94 ALA A N 1
ATOM 730 C CA . ALA A 1 94 ? -11.573 -5.037 9.657 1.00 75.94 94 ALA A CA 1
ATOM 731 C C . ALA A 1 94 ? -12.928 -4.567 10.192 1.00 75.94 94 ALA A C 1
ATOM 733 O O . ALA A 1 94 ? -13.090 -3.402 10.560 1.00 75.94 94 ALA A O 1
ATOM 734 N N . ASP A 1 95 ? -13.931 -5.437 10.121 1.00 80.62 95 ASP A N 1
ATOM 735 C CA . ASP A 1 95 ? -15.302 -5.124 10.501 1.00 80.62 95 ASP A CA 1
ATOM 736 C C . ASP A 1 95 ? -15.800 -5.958 11.682 1.00 80.62 95 ASP A C 1
ATOM 738 O O . ASP A 1 95 ? -15.281 -7.036 12.007 1.00 80.62 95 ASP A O 1
ATOM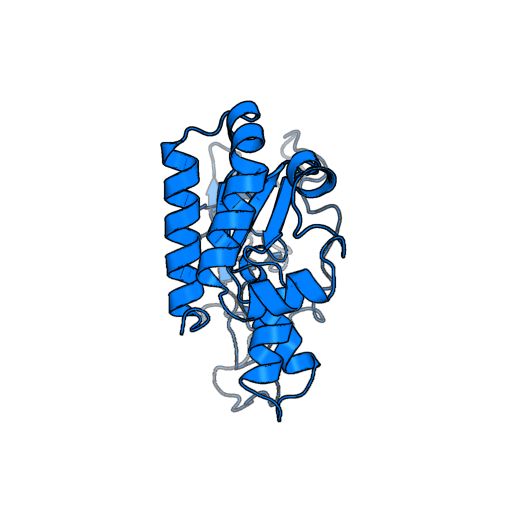 742 N N . TYR A 1 96 ? -16.784 -5.377 12.367 1.00 84.12 96 TYR A N 1
ATOM 743 C CA . TYR A 1 96 ? -17.372 -5.907 13.586 1.00 84.12 96 TYR A CA 1
ATOM 744 C C . TYR A 1 96 ? -18.846 -5.521 13.690 1.00 84.12 96 TYR A C 1
ATOM 746 O O . TYR A 1 96 ? -19.270 -4.461 13.231 1.00 84.12 96 TYR A O 1
ATOM 754 N N . ILE A 1 97 ? -19.614 -6.357 14.379 1.00 84.38 97 ILE A N 1
ATOM 755 C CA . ILE A 1 97 ? -20.882 -5.965 14.993 1.00 84.38 97 ILE A CA 1
ATOM 756 C C . ILE A 1 97 ? -20.623 -5.838 16.490 1.00 84.38 97 ILE A C 1
ATOM 758 O O . ILE A 1 97 ? -20.294 -6.829 17.146 1.00 84.38 97 ILE A O 1
ATOM 762 N N . LEU A 1 98 ? -20.764 -4.629 17.026 1.00 85.81 98 LEU A N 1
ATOM 763 C CA . LEU A 1 98 ? -20.598 -4.354 18.447 1.00 85.81 98 LEU A CA 1
ATOM 764 C C . LEU A 1 98 ? -21.941 -4.408 19.172 1.00 85.81 98 LEU A C 1
ATOM 766 O O . LEU A 1 98 ? -22.896 -3.742 18.777 1.00 85.81 98 LEU A O 1
ATOM 770 N N . ILE A 1 99 ? -22.005 -5.191 20.245 1.00 85.94 99 ILE A N 1
ATOM 771 C CA . ILE A 1 99 ? -23.144 -5.266 21.160 1.00 85.94 99 ILE A CA 1
ATOM 772 C C . ILE A 1 99 ? -22.834 -4.378 22.361 1.00 85.94 99 ILE A C 1
ATOM 774 O O . ILE A 1 99 ? -21.905 -4.652 23.122 1.00 85.94 99 ILE A O 1
ATOM 778 N N . LEU A 1 100 ? -23.626 -3.325 22.546 1.00 83.62 100 LEU A N 1
ATOM 779 C CA . LEU A 1 100 ? -23.581 -2.527 23.762 1.00 83.62 100 LEU A CA 1
ATOM 780 C C . LEU A 1 100 ? -24.544 -3.144 24.778 1.00 83.62 100 LEU A C 1
ATOM 782 O O . LEU A 1 100 ? -25.721 -3.307 24.456 1.00 83.62 100 LEU A O 1
ATOM 786 N N . PRO A 1 101 ? -24.099 -3.480 26.001 1.00 86.12 101 PRO A N 1
ATOM 787 C CA . PRO A 1 101 ? -24.965 -4.052 27.031 1.00 86.12 101 PRO A CA 1
ATOM 788 C C . PRO A 1 101 ? -25.794 -2.954 27.725 1.00 86.12 101 PRO A C 1
ATOM 790 O O . PRO A 1 101 ? -25.853 -2.876 28.950 1.00 86.12 101 PRO A O 1
ATOM 793 N N . VAL A 1 102 ? -26.412 -2.080 26.929 1.00 79.56 102 VAL A N 1
ATOM 794 C CA . VAL A 1 102 ? -27.292 -0.990 27.356 1.00 79.56 102 VAL A CA 1
ATOM 795 C C . VAL A 1 102 ? -28.656 -1.235 26.725 1.00 79.56 102 VAL A C 1
ATOM 797 O O . VAL A 1 102 ? -28.742 -1.574 25.544 1.00 79.56 102 VAL A O 1
ATOM 800 N N . ALA A 1 103 ? -29.721 -1.083 27.512 1.00 76.69 103 ALA A N 1
ATOM 801 C CA . ALA A 1 103 ? -31.081 -1.223 27.007 1.00 76.69 103 ALA A CA 1
ATOM 802 C C . ALA A 1 103 ? -31.332 -0.257 25.835 1.00 76.69 103 ALA A C 1
ATOM 804 O O . ALA A 1 103 ? -30.824 0.863 25.825 1.00 76.69 103 ALA A O 1
ATOM 805 N N . ASP A 1 104 ? -32.108 -0.715 24.855 1.00 75.56 104 ASP A N 1
ATOM 806 C CA . ASP A 1 104 ? -32.582 0.075 23.711 1.00 75.56 104 ASP A CA 1
ATOM 80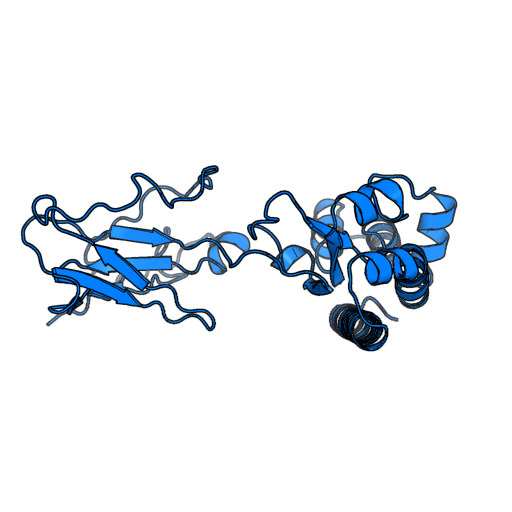7 C C . ASP A 1 104 ? -31.504 0.608 22.745 1.00 75.56 104 ASP A C 1
ATOM 809 O O . ASP A 1 104 ? -31.827 1.353 21.819 1.00 75.56 104 ASP A O 1
ATOM 813 N N . ILE A 1 105 ? -30.239 0.187 22.880 1.00 70.75 105 ILE A N 1
ATOM 814 C CA . ILE A 1 105 ? -29.202 0.438 21.869 1.00 70.75 105 ILE A CA 1
ATOM 815 C C . ILE A 1 105 ? -29.066 -0.801 20.969 1.00 70.75 105 ILE A C 1
ATOM 817 O O . ILE A 1 105 ? -28.660 -1.863 21.449 1.00 70.75 105 ILE A O 1
ATOM 821 N N . PRO A 1 106 ? -29.387 -0.712 19.664 1.00 75.31 106 PRO A N 1
ATOM 822 C CA . PRO A 1 106 ? -29.223 -1.840 18.755 1.00 75.31 106 PRO A CA 1
ATOM 823 C C . PRO A 1 106 ? -27.733 -2.149 18.511 1.00 75.31 106 PRO A C 1
ATOM 825 O O . PRO A 1 106 ? -26.895 -1.250 18.621 1.00 75.31 106 PRO A O 1
ATOM 828 N N . PRO A 1 107 ? -27.380 -3.391 18.123 1.00 79.25 107 PRO A N 1
ATOM 829 C CA . PRO A 1 107 ? -26.020 -3.717 17.708 1.00 79.25 107 PRO A CA 1
ATOM 830 C C . PRO A 1 107 ? -25.531 -2.797 16.585 1.00 79.25 107 PRO A C 1
ATOM 832 O O . PRO A 1 107 ? -26.261 -2.518 15.632 1.00 79.25 107 PRO A O 1
ATOM 835 N N . ILE A 1 108 ? -24.281 -2.354 16.680 1.00 76.56 108 ILE A N 1
ATOM 836 C CA . ILE A 1 108 ? -23.699 -1.366 15.772 1.00 76.56 108 ILE A CA 1
ATOM 837 C C . ILE A 1 108 ? -22.722 -2.070 14.841 1.00 76.56 108 ILE A C 1
ATOM 839 O O . ILE A 1 108 ? -21.719 -2.626 15.287 1.00 76.56 108 ILE A O 1
ATOM 843 N N . TYR A 1 109 ? -22.997 -2.035 13.540 1.00 78.44 109 TYR A N 1
ATOM 844 C CA . TYR A 1 109 ? -22.028 -2.468 12.540 1.00 78.44 109 TYR A CA 1
ATOM 845 C C . TYR A 1 109 ? -20.990 -1.370 12.315 1.00 78.44 109 TYR A C 1
ATOM 847 O O . TYR A 1 109 ? -21.331 -0.226 12.007 1.00 78.44 109 TYR A O 1
ATOM 855 N N . ILE A 1 110 ? -19.722 -1.739 12.434 1.00 73.31 110 ILE A N 1
ATOM 856 C CA . ILE A 1 110 ? -18.585 -0.862 12.193 1.00 73.31 110 ILE A CA 1
ATOM 857 C C . ILE A 1 110 ? -17.619 -1.518 11.215 1.00 73.31 110 ILE A C 1
ATOM 859 O O . ILE A 1 110 ? -17.495 -2.738 11.146 1.00 73.31 110 ILE A O 1
ATOM 863 N N . TYR A 1 111 ? -16.879 -0.686 10.500 1.00 76.50 111 TYR A N 1
ATOM 864 C CA . TYR A 1 111 ? -15.740 -1.101 9.698 1.00 76.50 111 TYR A CA 1
ATOM 865 C C . TYR A 1 111 ? -14.618 -0.098 9.932 1.00 76.50 111 TYR A C 1
ATOM 867 O O . TYR A 1 111 ? -14.842 1.113 10.005 1.00 76.50 111 TYR A O 1
ATOM 875 N N . LEU A 1 112 ? -13.403 -0.608 10.064 1.00 73.50 112 LEU A N 1
ATOM 876 C CA . LEU A 1 112 ? -12.227 0.208 10.291 1.00 73.50 112 LEU A CA 1
ATOM 877 C C . LEU A 1 112 ? -11.489 0.435 8.978 1.00 73.50 112 LEU A C 1
ATOM 879 O O . LEU A 1 112 ? -11.368 -0.447 8.122 1.00 73.50 112 LEU A O 1
ATOM 883 N N . SER A 1 113 ? -10.991 1.658 8.819 1.00 72.12 113 SER A N 1
ATOM 884 C CA . SER A 1 113 ? -10.067 1.967 7.733 1.00 72.12 113 SER A CA 1
ATOM 885 C C . SER A 1 113 ? -8.752 1.237 7.992 1.00 72.12 113 SER A C 1
ATOM 887 O O . SER A 1 113 ? -8.304 1.155 9.135 1.00 72.12 113 SER A O 1
ATOM 889 N N . LYS A 1 114 ? -8.104 0.736 6.936 1.00 77.12 114 LYS A N 1
ATOM 890 C CA . LYS A 1 114 ? -6.742 0.206 7.060 1.00 77.12 114 LYS A CA 1
ATOM 891 C C . LYS A 1 114 ? -5.807 1.307 7.600 1.00 77.12 114 LYS A C 1
ATOM 893 O O . LYS A 1 114 ? -6.019 2.480 7.261 1.00 77.12 114 LYS A O 1
ATOM 898 N N . PRO A 1 115 ? -4.764 0.957 8.378 1.00 79.81 115 PRO A N 1
ATOM 899 C CA . PRO A 1 115 ? -3.840 1.947 8.918 1.00 79.81 115 PRO A CA 1
ATOM 900 C C . PRO A 1 115 ? -3.238 2.801 7.792 1.00 79.81 115 PRO A C 1
ATOM 902 O O . PRO A 1 115 ? -3.058 2.302 6.669 1.00 79.81 115 PRO A O 1
ATOM 905 N N . PRO A 1 116 ? -2.917 4.082 8.054 1.00 86.31 116 PRO A N 1
ATOM 906 C CA . PRO A 1 116 ? -2.236 4.921 7.081 1.00 86.31 116 PRO A CA 1
ATOM 907 C C . PRO A 1 116 ? -0.949 4.268 6.580 1.00 86.31 116 PRO A C 1
ATOM 909 O O . PRO A 1 116 ? -0.351 3.416 7.244 1.00 86.31 116 PRO A O 1
ATOM 912 N N . VAL A 1 117 ? -0.529 4.649 5.381 1.00 92.06 117 VAL A N 1
ATOM 913 C CA . VAL A 1 117 ? 0.749 4.173 4.847 1.00 92.06 117 VAL A CA 1
ATOM 914 C C . VAL A 1 117 ? 1.934 4.841 5.524 1.00 92.06 117 VAL A C 1
ATOM 916 O O . VAL A 1 117 ? 1.826 5.983 5.980 1.00 92.06 117 VAL A O 1
ATOM 919 N N . LYS A 1 118 ? 3.063 4.135 5.564 1.00 95.62 118 LYS A N 1
ATOM 920 C CA . LYS A 1 118 ? 4.325 4.615 6.135 1.00 95.62 118 LYS A CA 1
ATOM 921 C C . LYS A 1 118 ? 5.349 4.864 5.030 1.00 95.62 118 LYS A C 1
ATOM 923 O O . LYS A 1 118 ? 5.333 4.192 4.007 1.00 95.62 118 LYS A O 1
ATOM 928 N N . PHE A 1 119 ? 6.242 5.828 5.232 1.00 97.94 119 PHE A N 1
ATOM 929 C CA . PHE A 1 119 ? 7.337 6.093 4.298 1.00 97.94 119 PHE A CA 1
ATOM 930 C C . PHE A 1 119 ? 8.189 4.830 4.065 1.00 97.94 119 PHE A C 1
ATOM 932 O O . PHE A 1 119 ? 8.493 4.119 5.022 1.00 97.94 119 PHE A O 1
ATOM 939 N N . LEU A 1 120 ? 8.540 4.557 2.801 1.00 98.19 120 LEU A N 1
ATOM 940 C CA . LEU A 1 120 ? 9.255 3.360 2.322 1.00 98.19 120 LEU A CA 1
ATOM 941 C C . LEU A 1 120 ? 8.530 2.030 2.550 1.00 98.19 120 LEU A C 1
ATOM 943 O O . LEU A 1 120 ? 9.112 0.962 2.360 1.00 98.19 120 LEU A O 1
ATOM 947 N N . GLU A 1 121 ? 7.259 2.063 2.943 1.00 98.06 121 GLU A N 1
ATOM 948 C CA . GLU A 1 121 ? 6.467 0.850 3.028 1.00 98.06 121 GLU A CA 1
ATOM 949 C C . GLU A 1 121 ? 6.291 0.248 1.634 1.00 98.06 121 GLU A C 1
ATOM 951 O O . GLU A 1 121 ? 5.920 0.939 0.686 1.00 98.06 121 GLU A O 1
ATOM 956 N N . VAL A 1 122 ? 6.561 -1.049 1.527 1.00 98.12 122 VAL A N 1
ATOM 957 C CA . VAL A 1 122 ? 6.473 -1.810 0.283 1.00 98.12 122 VAL A CA 1
ATOM 958 C C . VAL A 1 122 ? 5.460 -2.921 0.463 1.00 98.12 122 VAL A C 1
ATOM 960 O O . VAL A 1 122 ? 5.618 -3.718 1.380 1.00 98.12 122 VAL A O 1
ATOM 963 N N . GLU A 1 123 ? 4.470 -2.992 -0.417 1.00 96.19 123 GLU A N 1
ATOM 964 C CA . GLU A 1 123 ? 3.484 -4.076 -0.529 1.00 96.19 123 GLU A CA 1
ATOM 965 C C . GLU A 1 123 ? 3.044 -4.198 -1.995 1.00 96.19 123 GLU A C 1
ATOM 967 O O . GLU A 1 123 ? 3.492 -3.423 -2.845 1.00 96.19 123 GLU A O 1
ATOM 972 N N . LEU A 1 124 ? 2.157 -5.140 -2.325 1.00 94.69 124 LEU A N 1
ATOM 973 C CA . LEU A 1 124 ? 1.475 -5.094 -3.620 1.00 94.69 124 LEU A CA 1
ATOM 974 C C . LEU A 1 124 ? 0.594 -3.842 -3.689 1.00 94.69 124 LEU A C 1
ATOM 976 O O . LEU A 1 124 ? -0.010 -3.429 -2.696 1.00 94.69 124 LEU A O 1
ATOM 980 N N . TYR A 1 125 ? 0.476 -3.231 -4.869 1.00 92.38 125 TYR A N 1
ATOM 981 C CA . TYR A 1 125 ? -0.320 -2.010 -5.009 1.00 92.38 125 TYR A CA 1
ATOM 982 C C . TYR A 1 125 ? -1.781 -2.197 -4.560 1.00 92.38 125 TYR A C 1
ATOM 984 O O . TYR A 1 125 ? -2.357 -1.315 -3.909 1.00 92.38 125 TYR A O 1
ATOM 992 N N . SER A 1 126 ? -2.360 -3.370 -4.835 1.00 87.75 126 SER A N 1
ATOM 993 C CA . SER A 1 126 ? -3.680 -3.784 -4.347 1.00 87.75 126 SER A CA 1
ATOM 994 C C . SER A 1 126 ? -3.843 -3.645 -2.828 1.00 87.75 126 SER A C 1
ATOM 996 O O . SER A 1 126 ? -4.915 -3.253 -2.362 1.00 87.75 126 SER A O 1
ATOM 998 N N . ASP A 1 127 ? -2.791 -3.889 -2.046 1.00 88.69 127 ASP A N 1
ATOM 999 C CA . ASP A 1 127 ? -2.856 -3.889 -0.582 1.00 88.69 127 ASP A CA 1
ATOM 1000 C C . ASP A 1 127 ? -2.902 -2.484 0.006 1.00 88.69 127 ASP A C 1
ATOM 1002 O O . ASP A 1 127 ? -3.462 -2.272 1.091 1.00 88.69 127 ASP A O 1
ATOM 1006 N N . PHE A 1 128 ? -2.412 -1.500 -0.747 1.00 88.62 128 PHE A N 1
ATOM 1007 C CA . PHE A 1 128 ? -2.536 -0.104 -0.374 1.00 88.62 128 PHE A CA 1
ATOM 1008 C C . PHE A 1 128 ? -3.887 0.528 -0.723 1.00 88.62 128 PHE A C 1
ATOM 1010 O O . PHE A 1 128 ? -4.156 1.662 -0.303 1.00 88.62 128 PHE A O 1
ATOM 1017 N N . LYS A 1 129 ? -4.762 -0.163 -1.467 1.00 84.00 129 LYS A N 1
ATOM 1018 C CA . LYS A 1 129 ? -6.124 0.329 -1.707 1.00 84.00 129 LYS A CA 1
ATOM 1019 C C . LYS A 1 129 ? -6.821 0.572 -0.367 1.00 84.00 129 LYS A C 1
ATOM 1021 O O . LYS A 1 129 ? -6.779 -0.268 0.533 1.00 84.00 129 LYS A O 1
ATOM 1026 N N . ARG A 1 130 ? -7.482 1.731 -0.254 1.00 78.81 130 ARG A N 1
ATOM 1027 C CA . ARG A 1 130 ? -8.202 2.208 0.946 1.00 78.81 130 ARG A CA 1
ATOM 1028 C C . ARG A 1 130 ? -7.323 2.527 2.167 1.00 78.81 130 ARG A C 1
ATOM 1030 O O . ARG A 1 130 ? -7.867 2.797 3.233 1.00 78.81 130 ARG A O 1
ATOM 1037 N N . ARG A 1 131 ? -5.993 2.560 2.030 1.00 83.69 131 ARG A N 1
ATOM 1038 C CA . ARG A 1 131 ? -5.100 3.108 3.065 1.00 83.69 131 ARG A CA 1
ATOM 1039 C C . ARG A 1 131 ? -4.946 4.611 2.888 1.00 83.69 131 ARG A C 1
ATOM 1041 O O . ARG A 1 131 ? -4.689 5.085 1.780 1.00 83.69 131 ARG A O 1
ATOM 1048 N N . SER A 1 132 ? -5.090 5.360 3.982 1.00 86.56 132 SER A N 1
ATOM 1049 C CA . SER A 1 132 ? -4.866 6.807 3.957 1.00 86.56 132 SER A CA 1
ATOM 1050 C C . SER A 1 132 ? -3.424 7.113 3.564 1.00 86.56 132 SER A C 1
ATOM 1052 O O . SER A 1 132 ? -2.482 6.523 4.095 1.00 86.56 132 SER A O 1
ATOM 1054 N N . ARG A 1 133 ? -3.261 8.067 2.647 1.00 89.94 133 ARG A N 1
ATOM 1055 C CA . ARG A 1 133 ? -1.957 8.602 2.237 1.00 89.94 133 ARG A CA 1
ATOM 1056 C C . ARG A 1 133 ? -1.540 9.850 3.002 1.00 89.94 133 ARG A C 1
ATOM 1058 O O . ARG A 1 133 ? -0.488 10.415 2.725 1.00 89.94 133 ARG A O 1
ATOM 1065 N N . GLN A 1 134 ? -2.381 10.280 3.945 1.00 89.62 134 GLN A N 1
ATOM 1066 C CA . GLN A 1 134 ? -2.127 11.420 4.829 1.00 89.62 134 GLN A CA 1
ATOM 1067 C C . GLN A 1 134 ? -1.900 12.748 4.078 1.00 89.62 134 GLN A C 1
ATOM 1069 O O . GLN A 1 134 ? -1.352 13.687 4.633 1.00 89.62 134 GLN A O 1
ATOM 1074 N N . GLY A 1 135 ? -2.266 12.821 2.791 1.00 89.69 135 GLY A N 1
ATOM 1075 C CA . GLY A 1 135 ? -1.963 13.959 1.914 1.00 89.69 135 GLY A CA 1
ATOM 1076 C C . GLY A 1 135 ? -0.480 14.125 1.545 1.00 89.69 135 GLY A C 1
ATOM 1077 O O . GLY A 1 135 ? -0.177 14.947 0.684 1.00 89.69 135 GLY A O 1
ATOM 1078 N N . ALA A 1 136 ? 0.420 13.338 2.142 1.00 92.56 136 ALA A N 1
ATOM 1079 C CA . ALA A 1 136 ? 1.871 13.484 2.024 1.00 92.56 136 ALA A CA 1
ATOM 1080 C C . ALA A 1 136 ? 2.526 12.433 1.117 1.00 92.56 136 ALA A C 1
ATOM 1082 O O . ALA A 1 136 ? 3.603 12.679 0.577 1.00 92.56 136 ALA A O 1
ATOM 1083 N N . TYR A 1 137 ? 1.887 11.276 0.933 1.00 96.69 137 TYR A N 1
ATOM 1084 C CA . TYR A 1 137 ? 2.486 10.130 0.251 1.00 96.69 137 TYR A CA 1
ATOM 1085 C C . TYR A 1 137 ? 1.698 9.677 -0.980 1.00 96.69 137 TYR A C 1
ATOM 1087 O O . TYR A 1 137 ? 0.505 9.944 -1.115 1.00 96.69 137 TYR A O 1
ATOM 1095 N N . GLU A 1 138 ? 2.349 8.920 -1.855 1.00 95.69 138 GLU A N 1
ATOM 1096 C CA . GLU A 1 138 ? 1.726 8.166 -2.944 1.00 95.69 138 GLU A CA 1
ATOM 1097 C C . GLU A 1 138 ? 2.345 6.756 -3.005 1.00 95.69 138 GLU A C 1
ATOM 1099 O O . GLU A 1 138 ? 3.439 6.535 -2.489 1.00 95.69 138 GLU A O 1
ATOM 1104 N N . ALA A 1 139 ? 1.617 5.782 -3.565 1.00 95.31 139 ALA A N 1
ATOM 1105 C CA . ALA A 1 139 ? 2.190 4.471 -3.878 1.00 95.31 139 ALA A CA 1
ATOM 1106 C C . ALA A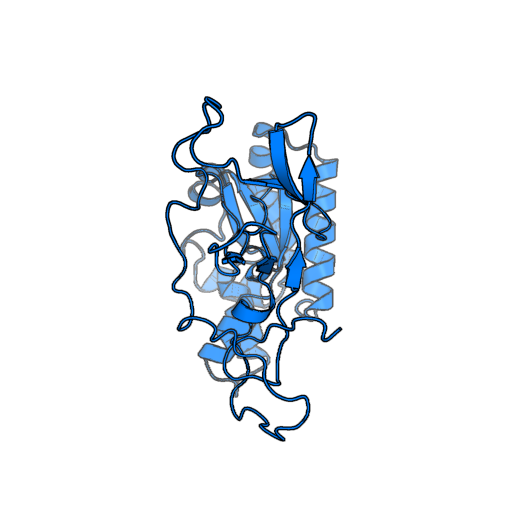 1 139 ? 2.659 4.467 -5.325 1.00 95.31 139 ALA A C 1
ATOM 1108 O O . ALA A 1 139 ? 1.844 4.588 -6.244 1.00 95.31 139 ALA A O 1
ATOM 1109 N N . ASP A 1 140 ? 3.956 4.294 -5.485 1.00 95.50 140 ASP A N 1
ATOM 1110 C CA . ASP A 1 140 ? 4.640 4.224 -6.757 1.00 95.50 140 ASP A CA 1
ATOM 1111 C C . ASP A 1 140 ? 4.823 2.753 -7.158 1.00 95.50 140 ASP A C 1
ATOM 1113 O O . ASP A 1 140 ? 5.344 1.965 -6.372 1.00 95.50 140 ASP A O 1
ATOM 1117 N N . HIS A 1 141 ? 4.369 2.373 -8.354 1.00 94.69 141 HIS A N 1
ATOM 1118 C CA . HIS A 1 141 ? 4.529 1.007 -8.859 1.00 94.69 141 HIS A CA 1
ATOM 1119 C C . HIS A 1 141 ? 5.940 0.831 -9.405 1.00 94.69 141 HIS A C 1
ATOM 1121 O O . HIS A 1 141 ? 6.315 1.525 -10.350 1.00 94.69 141 HIS A O 1
ATOM 1127 N N . MET A 1 142 ? 6.674 -0.154 -8.892 1.00 94.19 142 MET A N 1
ATOM 1128 C CA . MET A 1 142 ? 8.001 -0.482 -9.400 1.00 94.19 142 MET A CA 1
ATOM 1129 C C . MET A 1 142 ? 8.060 -1.974 -9.777 1.00 94.19 142 MET A C 1
ATOM 1131 O O . MET A 1 142 ? 8.008 -2.844 -8.900 1.00 94.19 142 MET A O 1
ATOM 1135 N N . PRO A 1 143 ? 8.168 -2.303 -11.081 1.00 94.69 143 PRO A N 1
ATOM 1136 C CA . PRO A 1 143 ? 8.275 -1.374 -12.210 1.00 94.69 143 PRO A CA 1
ATOM 1137 C C . PRO A 1 143 ? 6.922 -0.725 -12.544 1.00 94.69 143 PRO A C 1
ATOM 1139 O O . PRO A 1 143 ? 5.880 -1.145 -12.034 1.00 94.69 143 PRO A O 1
ATOM 1142 N N . SER A 1 144 ? 6.918 0.274 -13.436 1.00 92.81 144 SER A N 1
ATOM 1143 C CA . SER A 1 144 ? 5.681 0.981 -13.801 1.00 92.81 144 SER A CA 1
ATOM 1144 C C . SER A 1 144 ? 4.545 0.027 -14.214 1.00 92.81 144 SER A C 1
ATOM 1146 O O . SER A 1 144 ? 4.747 -0.935 -14.965 1.00 92.81 144 SER A O 1
ATOM 1148 N N . ALA A 1 145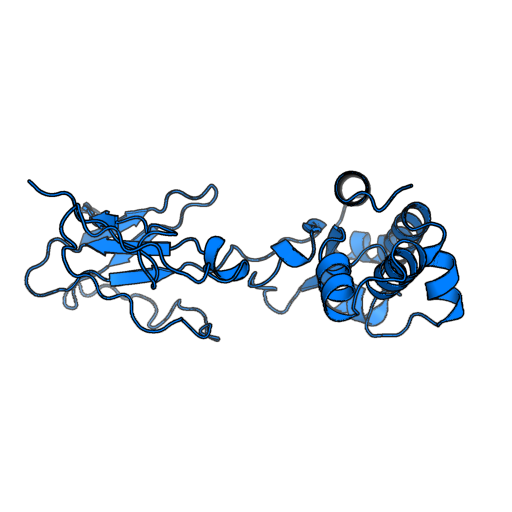 ? 3.308 0.329 -13.802 1.00 91.88 145 ALA A N 1
ATOM 1149 C CA . ALA A 1 145 ? 2.135 -0.487 -14.141 1.00 91.88 145 ALA A CA 1
ATOM 1150 C C . ALA A 1 145 ? 1.953 -0.672 -15.664 1.00 91.88 145 ALA A C 1
ATOM 1152 O O . ALA A 1 145 ? 1.456 -1.700 -16.127 1.00 91.88 145 ALA A O 1
ATOM 1153 N N . ALA A 1 146 ? 2.392 0.306 -16.465 1.00 92.31 146 ALA A N 1
ATOM 1154 C CA . ALA A 1 146 ? 2.381 0.221 -17.922 1.00 92.31 146 ALA A CA 1
ATOM 1155 C C . ALA A 1 146 ? 3.348 -0.850 -18.460 1.00 92.31 146 ALA A C 1
ATOM 1157 O O . ALA A 1 146 ? 2.958 -1.624 -19.338 1.00 92.31 146 ALA A O 1
ATOM 1158 N N . ALA A 1 147 ? 4.567 -0.944 -17.912 1.00 95.06 147 ALA A N 1
ATOM 1159 C CA . ALA A 1 147 ? 5.536 -1.981 -18.272 1.00 95.06 147 ALA A CA 1
ATOM 1160 C C . ALA A 1 147 ? 5.028 -3.379 -17.890 1.00 95.06 147 ALA A C 1
ATOM 1162 O O . ALA A 1 147 ? 5.089 -4.307 -18.701 1.00 95.06 147 ALA A O 1
ATOM 1163 N N . VAL A 1 148 ? 4.431 -3.516 -16.700 1.00 95.62 148 VAL A N 1
ATOM 1164 C CA . VAL A 1 148 ? 3.799 -4.771 -16.260 1.00 95.62 148 VAL A CA 1
ATOM 1165 C C . VAL A 1 148 ? 2.656 -5.164 -17.195 1.00 95.62 148 VAL A C 1
ATOM 1167 O O . VAL A 1 148 ? 2.599 -6.302 -17.661 1.00 95.62 148 VAL A O 1
ATOM 1170 N N . ARG A 1 149 ? 1.770 -4.225 -17.548 1.00 94.31 149 ARG A N 1
ATOM 1171 C CA . ARG A 1 149 ? 0.676 -4.474 -18.499 1.00 94.31 149 ARG A CA 1
ATOM 1172 C C . ARG A 1 149 ? 1.205 -4.938 -19.860 1.00 94.31 149 ARG A C 1
ATOM 1174 O O . ARG A 1 149 ? 0.652 -5.878 -20.432 1.00 94.31 149 ARG A O 1
ATOM 1181 N N . ALA A 1 150 ? 2.266 -4.314 -20.376 1.00 94.88 150 ALA A N 1
ATOM 1182 C CA . ALA A 1 150 ? 2.892 -4.700 -21.642 1.00 94.88 150 ALA A CA 1
ATOM 1183 C C . ALA A 1 150 ? 3.505 -6.113 -21.579 1.00 94.88 150 ALA A C 1
ATOM 1185 O O . ALA A 1 150 ? 3.269 -6.927 -22.478 1.00 94.88 150 ALA A O 1
ATOM 1186 N N . TYR A 1 151 ? 4.198 -6.447 -20.485 1.00 95.81 151 TYR A N 1
ATOM 1187 C CA . TYR A 1 151 ? 4.724 -7.791 -20.229 1.00 95.81 151 TYR A CA 1
ATOM 1188 C C . TYR A 1 151 ? 3.604 -8.840 -20.209 1.00 95.81 151 TYR A C 1
ATOM 1190 O O . TYR A 1 151 ? 3.659 -9.840 -20.931 1.00 95.81 151 TYR A O 1
ATOM 1198 N N . LEU A 1 152 ? 2.550 -8.589 -19.428 1.00 95.31 152 LEU A N 1
ATOM 1199 C CA . LEU A 1 152 ? 1.425 -9.509 -19.274 1.00 95.31 152 LEU A CA 1
ATOM 1200 C C . LEU A 1 152 ? 0.658 -9.702 -20.584 1.00 95.31 152 LEU A C 1
ATOM 1202 O O . LEU A 1 152 ? 0.284 -10.829 -20.903 1.00 95.31 152 LEU A O 1
ATOM 1206 N N . ARG A 1 153 ? 0.467 -8.637 -21.375 1.00 94.88 153 ARG A N 1
ATOM 1207 C CA . ARG A 1 153 ? -0.159 -8.718 -22.703 1.00 94.88 153 ARG A CA 1
ATOM 1208 C C . ARG A 1 153 ? 0.616 -9.661 -23.627 1.00 94.88 153 ARG A C 1
ATOM 1210 O O . ARG A 1 153 ? -0.001 -10.473 -24.310 1.00 94.88 153 ARG A O 1
ATOM 1217 N N . ARG A 1 154 ? 1.951 -9.576 -23.634 1.00 93.75 154 ARG A N 1
ATOM 1218 C CA . ARG A 1 154 ? 2.819 -10.435 -24.456 1.00 93.75 154 ARG A CA 1
ATOM 1219 C C . ARG A 1 154 ? 2.800 -11.891 -23.984 1.00 93.75 154 ARG A C 1
ATOM 1221 O O . ARG A 1 154 ? 2.728 -12.798 -24.806 1.00 93.75 154 ARG A O 1
ATOM 1228 N N . LYS A 1 155 ? 2.825 -12.114 -22.668 1.00 93.06 155 LYS A N 1
ATOM 1229 C CA . LYS A 1 155 ? 2.797 -13.452 -22.051 1.00 93.06 155 LYS A CA 1
ATOM 1230 C C . LYS A 1 155 ? 1.431 -14.137 -22.171 1.00 93.06 155 LYS A C 1
ATOM 1232 O O . LYS A 1 155 ? 1.352 -15.360 -22.264 1.00 93.06 155 LYS A O 1
ATOM 1237 N N . HIS A 1 156 ? 0.352 -13.356 -22.175 1.00 93.31 156 HIS A N 1
ATOM 1238 C CA . HIS A 1 156 ? -1.024 -13.844 -22.157 1.00 93.31 156 HIS A CA 1
ATOM 1239 C C . HIS A 1 156 ? -1.902 -13.136 -23.207 1.00 93.31 156 HIS A C 1
ATOM 1241 O O . HIS A 1 156 ? -2.865 -12.453 -22.851 1.00 93.31 156 HIS A O 1
ATOM 1247 N N . PRO A 1 157 ? -1.640 -13.336 -24.514 1.00 92.25 157 PRO A N 1
ATOM 1248 C CA . PRO A 1 157 ? -2.294 -12.579 -25.589 1.00 92.25 157 PRO A CA 1
ATOM 1249 C C . PRO A 1 157 ? -3.809 -12.814 -25.693 1.00 92.25 157 PRO A C 1
ATOM 1251 O O . PRO A 1 157 ? -4.516 -12.012 -26.294 1.00 92.25 157 PRO A O 1
ATOM 1254 N N . LYS A 1 158 ? -4.316 -13.906 -25.106 1.00 93.88 158 LYS A N 1
ATOM 1255 C CA . LYS A 1 158 ? -5.742 -14.272 -25.111 1.00 93.88 158 LYS A CA 1
ATOM 1256 C C . LYS A 1 158 ? -6.536 -13.701 -23.930 1.00 93.88 158 LYS A C 1
ATOM 1258 O O . LYS A 1 158 ? -7.751 -13.870 -23.900 1.00 93.88 158 LYS A O 1
ATOM 1263 N N . LEU A 1 159 ? -5.880 -13.096 -22.935 1.00 92.88 159 LEU A N 1
ATOM 1264 C CA . LEU A 1 159 ? -6.586 -12.500 -21.799 1.00 92.88 159 LEU A CA 1
ATOM 1265 C C . LEU A 1 159 ? -7.189 -11.149 -22.182 1.00 92.88 159 LEU A C 1
ATOM 1267 O O . LEU A 1 159 ? -6.570 -10.347 -22.884 1.00 92.88 159 LEU A O 1
ATOM 1271 N N . ASP A 1 160 ? -8.396 -10.890 -21.681 1.00 92.88 160 ASP A N 1
ATOM 1272 C CA . ASP A 1 160 ? -9.044 -9.595 -21.842 1.00 92.88 160 ASP A CA 1
ATOM 1273 C C . ASP A 1 160 ? -8.299 -8.485 -21.077 1.00 92.88 160 ASP A C 1
ATOM 1275 O O . ASP A 1 160 ? -7.555 -8.725 -20.120 1.00 92.88 160 ASP A O 1
ATOM 1279 N N . THR A 1 161 ? -8.512 -7.242 -21.508 1.00 89.69 161 THR A N 1
ATOM 1280 C CA . THR A 1 161 ? -7.848 -6.061 -20.941 1.00 89.69 161 THR A CA 1
ATOM 1281 C C . THR A 1 161 ? -8.143 -5.871 -19.461 1.00 89.69 161 THR A C 1
ATOM 1283 O O . THR A 1 161 ? -7.222 -5.604 -18.699 1.00 89.69 161 THR A O 1
ATOM 1286 N N . LYS A 1 162 ? -9.389 -6.084 -19.023 1.00 90.06 162 LYS A N 1
ATOM 1287 C CA . LYS A 1 162 ? -9.788 -5.902 -17.619 1.00 90.06 162 LYS A CA 1
ATOM 1288 C C . LYS A 1 162 ? -9.060 -6.876 -16.699 1.00 90.06 162 LYS A C 1
ATOM 1290 O O . LYS A 1 162 ? -8.712 -6.540 -15.570 1.00 90.06 162 LYS A O 1
ATOM 1295 N N . ARG A 1 163 ? -8.840 -8.108 -17.153 1.00 90.00 163 ARG A N 1
ATOM 1296 C CA . ARG A 1 163 ? -8.095 -9.112 -16.398 1.00 90.00 163 ARG A CA 1
ATOM 1297 C C . ARG A 1 163 ? -6.611 -8.778 -16.347 1.00 90.00 163 ARG A C 1
ATOM 1299 O O . ARG A 1 163 ? -6.035 -8.915 -15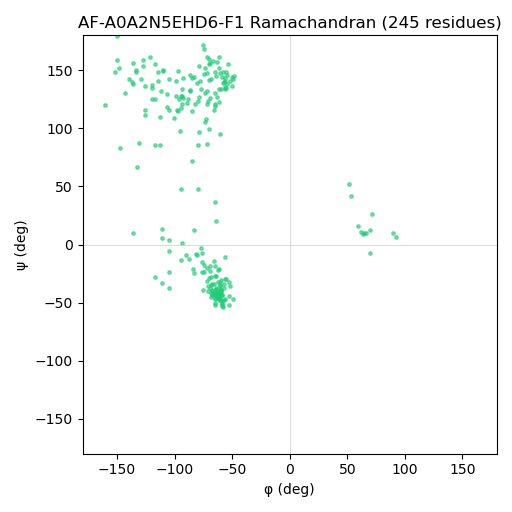.274 1.00 90.00 163 ARG A O 1
ATOM 1306 N N . LEU A 1 164 ? -6.032 -8.296 -17.444 1.00 90.44 164 LEU A N 1
ATOM 1307 C CA . LEU A 1 164 ? -4.653 -7.803 -17.458 1.00 90.44 164 LEU A CA 1
ATOM 1308 C C . LEU A 1 164 ? -4.470 -6.600 -16.526 1.00 90.44 164 LEU A C 1
ATOM 1310 O O . LEU A 1 164 ? -3.486 -6.560 -15.799 1.00 90.44 164 LEU A O 1
ATOM 1314 N N . ASP A 1 165 ? -5.430 -5.675 -16.491 1.00 87.88 165 ASP A N 1
ATOM 1315 C CA . ASP A 1 165 ? -5.399 -4.514 -15.598 1.00 87.88 165 ASP A CA 1
ATOM 1316 C C . ASP A 1 165 ? -5.398 -4.936 -14.130 1.00 87.88 165 ASP A C 1
ATOM 1318 O O . ASP A 1 165 ? -4.528 -4.514 -13.379 1.00 87.88 165 ASP A O 1
ATOM 1322 N N . ARG A 1 166 ? -6.289 -5.856 -13.738 1.00 87.69 166 ARG A N 1
ATOM 1323 C CA . ARG A 1 166 ? -6.290 -6.416 -12.375 1.00 87.69 166 ARG A CA 1
ATOM 1324 C C . ARG A 1 166 ? -4.989 -7.134 -12.026 1.00 87.69 166 ARG A C 1
ATOM 1326 O O . ARG A 1 166 ? -4.555 -7.091 -10.887 1.00 87.69 166 ARG A O 1
ATOM 1333 N N . MET A 1 167 ? -4.370 -7.817 -12.987 1.00 89.62 167 MET A N 1
ATOM 1334 C CA . MET A 1 167 ? -3.078 -8.468 -12.759 1.00 89.62 167 MET A CA 1
ATOM 1335 C C . MET A 1 167 ? -1.942 -7.447 -12.629 1.00 89.62 167 MET A C 1
ATOM 1337 O O . MET A 1 167 ? -1.039 -7.659 -11.829 1.00 89.62 167 MET A O 1
ATOM 1341 N N . ALA A 1 168 ? -1.998 -6.341 -13.375 1.00 89.81 168 ALA A N 1
ATOM 1342 C CA . ALA A 1 168 ? -1.027 -5.255 -13.286 1.00 89.81 168 ALA A CA 1
ATOM 1343 C C . ALA A 1 168 ? -1.125 -4.466 -11.968 1.00 89.81 168 ALA A C 1
ATOM 1345 O O . ALA A 1 168 ? -0.163 -3.804 -11.603 1.00 89.81 168 ALA A O 1
ATOM 1346 N N . GLU A 1 169 ? -2.243 -4.562 -11.239 1.00 85.81 169 GLU A N 1
ATOM 1347 C CA . GLU A 1 169 ? -2.360 -4.052 -9.863 1.00 85.81 169 GLU A CA 1
ATOM 1348 C C . GLU A 1 169 ? -1.628 -4.930 -8.829 1.00 85.81 169 GLU A C 1
ATOM 1350 O O . GLU A 1 169 ? -1.340 -4.461 -7.731 1.00 85.81 169 GLU A O 1
ATOM 1355 N N . ASN A 1 170 ? -1.298 -6.183 -9.161 1.00 89.38 170 ASN A N 1
ATOM 1356 C CA . ASN A 1 170 ? -0.541 -7.085 -8.286 1.00 89.38 170 ASN A CA 1
ATOM 1357 C C . ASN A 1 170 ? 0.962 -7.024 -8.600 1.00 89.38 170 ASN A C 1
ATOM 1359 O O . ASN A 1 170 ? 1.621 -8.046 -8.787 1.00 89.38 170 ASN A O 1
ATOM 1363 N N . VAL A 1 171 ? 1.487 -5.808 -8.703 1.00 94.75 171 VAL A N 1
ATOM 1364 C CA . VAL A 1 171 ? 2.923 -5.511 -8.740 1.00 94.75 171 VAL A CA 1
ATOM 1365 C C . VAL A 1 171 ? 3.299 -4.820 -7.437 1.00 94.75 171 VAL A C 1
ATOM 1367 O O . VAL A 1 171 ? 2.468 -4.138 -6.825 1.00 94.75 171 VAL A O 1
ATOM 1370 N N . ALA A 1 172 ? 4.541 -5.007 -7.006 1.00 97.56 172 ALA A N 1
ATOM 1371 C CA . ALA A 1 172 ? 5.079 -4.287 -5.872 1.00 97.56 172 ALA A CA 1
ATOM 1372 C C . ALA A 1 172 ? 4.992 -2.769 -6.092 1.00 97.56 172 ALA A C 1
ATOM 1374 O O . ALA A 1 172 ? 5.228 -2.243 -7.184 1.00 97.56 172 ALA A O 1
ATOM 1375 N N . ALA A 1 173 ? 4.653 -2.068 -5.021 1.00 97.50 173 ALA A N 1
ATOM 1376 C CA . ALA A 1 173 ? 4.668 -0.626 -4.963 1.00 97.50 173 ALA A CA 1
ATOM 1377 C C . ALA A 1 173 ? 5.355 -0.162 -3.681 1.00 97.50 173 ALA A C 1
ATOM 1379 O O . ALA A 1 173 ? 5.289 -0.835 -2.651 1.00 97.50 173 ALA A O 1
ATOM 1380 N N . ILE A 1 174 ? 5.989 1.002 -3.746 1.00 98.31 174 ILE A N 1
ATOM 1381 C CA . ILE A 1 174 ? 6.636 1.656 -2.613 1.00 98.31 174 ILE A CA 1
ATOM 1382 C C . ILE A 1 174 ? 5.919 2.956 -2.272 1.00 98.31 174 ILE A C 1
ATOM 1384 O O . ILE A 1 174 ? 5.481 3.708 -3.142 1.00 98.31 174 ILE A O 1
ATOM 1388 N N . VAL A 1 175 ? 5.786 3.226 -0.980 1.00 98.19 175 VAL A N 1
ATOM 1389 C CA . VAL A 1 175 ? 5.218 4.468 -0.470 1.00 98.19 175 VAL A CA 1
ATOM 1390 C C . VAL A 1 175 ? 6.302 5.534 -0.405 1.00 98.19 175 VAL A C 1
ATOM 1392 O O . VAL A 1 175 ? 7.239 5.445 0.390 1.00 98.19 175 VAL A O 1
ATOM 1395 N N . VAL A 1 176 ? 6.142 6.573 -1.214 1.00 98.00 176 VAL A N 1
ATOM 1396 C CA . VAL A 1 176 ? 7.105 7.673 -1.349 1.00 98.00 176 VAL A CA 1
ATOM 1397 C C . VAL A 1 176 ? 6.406 9.022 -1.159 1.00 98.00 176 VAL A C 1
ATOM 1399 O O . VAL A 1 176 ? 5.180 9.098 -1.303 1.00 98.00 176 VAL A O 1
ATOM 1402 N N . PRO A 1 177 ? 7.132 10.100 -0.813 1.00 98.00 177 PRO A N 1
ATOM 1403 C CA . PRO A 1 177 ? 6.566 11.438 -0.753 1.00 98.00 177 PRO A CA 1
ATOM 1404 C C . PRO A 1 177 ? 5.933 11.813 -2.087 1.00 98.00 177 PRO A C 1
ATOM 1406 O O . PRO A 1 177 ? 6.470 11.515 -3.158 1.00 98.00 177 PRO A O 1
ATOM 1409 N N . LYS A 1 178 ? 4.794 12.499 -2.017 1.00 95.06 178 LYS A N 1
ATOM 1410 C CA . LYS A 1 178 ? 4.025 12.915 -3.189 1.00 95.06 178 LYS A CA 1
ATOM 1411 C C . LYS A 1 178 ? 4.898 13.665 -4.191 1.00 95.06 178 LYS A C 1
ATOM 1413 O O . LYS A 1 178 ? 4.852 13.385 -5.378 1.00 95.06 178 LYS A O 1
ATOM 1418 N N . GLU A 1 179 ? 5.740 14.577 -3.727 1.00 94.69 179 GLU A N 1
ATOM 1419 C CA . GLU A 1 179 ? 6.617 15.344 -4.610 1.00 94.69 179 GLU A CA 1
ATOM 1420 C C . GLU A 1 179 ? 7.707 14.511 -5.289 1.00 94.69 179 GLU A C 1
ATOM 1422 O O . GLU A 1 179 ? 8.002 14.769 -6.454 1.00 94.69 179 GLU A O 1
ATOM 1427 N N . VAL A 1 180 ? 8.240 13.483 -4.620 1.00 95.75 180 VAL A N 1
ATOM 1428 C CA . VAL A 1 180 ? 9.210 12.551 -5.214 1.00 95.75 180 VAL A CA 1
ATOM 1429 C C . VAL A 1 180 ? 8.550 11.773 -6.347 1.00 95.75 180 VAL A C 1
ATOM 1431 O O . VAL A 1 180 ? 9.056 11.789 -7.469 1.00 95.75 180 VAL A O 1
ATOM 1434 N N . HIS A 1 181 ? 7.380 11.173 -6.097 1.00 94.44 181 HIS A N 1
ATOM 1435 C CA . HIS A 1 181 ? 6.634 10.466 -7.141 1.00 94.44 181 HIS A CA 1
ATOM 1436 C C . HIS A 1 181 ? 6.296 11.414 -8.296 1.00 94.44 181 HIS A C 1
ATOM 1438 O O . HIS A 1 181 ? 6.639 11.153 -9.443 1.00 94.44 181 HIS A O 1
ATOM 1444 N N . GLN A 1 182 ? 5.711 12.572 -7.990 1.00 91.69 182 GLN A N 1
ATOM 1445 C CA . GLN A 1 182 ? 5.205 13.499 -8.997 1.00 91.69 182 GLN A CA 1
ATOM 1446 C C . GLN A 1 182 ? 6.282 14.205 -9.812 1.00 91.69 182 GLN A C 1
ATOM 1448 O O . GLN A 1 182 ? 5.999 14.617 -10.934 1.00 91.69 182 GLN A O 1
ATOM 1453 N N . LYS A 1 183 ? 7.483 14.434 -9.274 1.00 89.69 183 LYS A N 1
ATOM 1454 C CA . LYS A 1 183 ? 8.525 15.210 -9.964 1.00 89.69 183 LYS A CA 1
ATOM 1455 C C . LYS A 1 183 ? 9.632 14.330 -10.517 1.00 89.69 183 LYS A C 1
ATOM 1457 O O . LYS A 1 183 ? 10.070 14.611 -11.627 1.00 89.69 183 LYS A O 1
ATOM 1462 N N . LEU A 1 184 ? 10.021 13.278 -9.805 1.00 89.00 184 LEU A N 1
ATOM 1463 C CA . LEU A 1 184 ? 11.253 12.539 -10.081 1.00 89.00 184 LEU A CA 1
ATOM 1464 C C . LEU A 1 184 ? 10.999 11.138 -10.624 1.00 89.00 184 LEU A C 1
ATOM 1466 O O . LEU A 1 184 ? 11.771 10.666 -11.451 1.00 89.00 184 LEU A O 1
ATOM 1470 N N . SER A 1 185 ? 9.916 10.487 -10.200 1.00 87.25 185 SER A N 1
ATOM 1471 C CA . SER A 1 185 ? 9.653 9.125 -10.645 1.00 87.25 185 SER A CA 1
ATOM 1472 C C . SER A 1 185 ? 9.179 9.074 -12.100 1.00 87.25 185 SER A C 1
ATOM 1474 O O . SER A 1 185 ? 8.247 9.774 -12.512 1.00 87.25 185 SER A O 1
ATOM 1476 N N . GLU A 1 186 ? 9.811 8.209 -12.889 1.00 85.50 186 GLU A N 1
ATOM 1477 C CA . GLU A 1 186 ? 9.467 7.957 -14.297 1.00 85.50 186 GLU A CA 1
ATOM 1478 C C . GLU A 1 186 ? 8.151 7.178 -14.446 1.00 85.50 186 GLU A C 1
ATOM 1480 O O . GLU A 1 186 ? 7.484 7.217 -15.483 1.00 85.50 186 GLU A O 1
ATOM 1485 N N . THR A 1 187 ? 7.743 6.491 -13.382 1.00 81.81 187 THR A N 1
ATOM 1486 C CA . THR A 1 187 ? 6.508 5.708 -13.308 1.00 81.81 187 THR A CA 1
ATOM 1487 C C . THR A 1 187 ? 5.272 6.604 -13.143 1.00 81.81 187 THR A C 1
ATOM 1489 O O . THR A 1 187 ? 4.142 6.152 -13.368 1.00 81.81 187 THR A O 1
ATOM 1492 N N . TYR A 1 188 ? 5.472 7.880 -12.789 1.00 84.38 188 TYR A N 1
ATOM 1493 C CA . TYR A 1 188 ? 4.395 8.822 -12.550 1.00 84.38 188 TYR A CA 1
ATOM 1494 C C . TYR A 1 188 ? 3.683 9.215 -13.845 1.00 84.38 188 TYR A C 1
ATOM 1496 O O . TYR A 1 188 ? 4.274 9.752 -14.784 1.00 84.38 188 TYR A O 1
ATOM 1504 N N . GLY A 1 189 ? 2.366 9.002 -13.864 1.00 71.69 189 GLY A N 1
ATOM 1505 C CA . GLY A 1 189 ? 1.436 9.729 -14.730 1.00 71.69 189 GLY A CA 1
ATOM 1506 C C . GLY A 1 189 ? 1.785 9.768 -16.221 1.00 71.69 189 GLY A C 1
ATOM 1507 O O . GLY A 1 189 ? 1.807 10.846 -16.804 1.00 71.69 189 GLY A O 1
ATOM 1508 N N . GLY A 1 190 ? 2.046 8.619 -16.855 1.00 71.94 190 GLY A N 1
ATOM 1509 C CA . GLY A 1 190 ? 2.198 8.537 -18.317 1.00 71.94 190 GLY A CA 1
ATOM 1510 C C . GLY A 1 190 ? 3.456 9.205 -18.887 1.00 71.94 190 GLY A C 1
ATOM 1511 O O . GLY A 1 190 ? 3.551 9.363 -20.100 1.00 71.94 190 GLY A O 1
ATOM 1512 N N . ARG A 1 191 ? 4.426 9.573 -18.039 1.00 79.06 191 ARG A N 1
ATOM 1513 C CA . ARG A 1 191 ? 5.738 10.096 -18.465 1.00 79.06 191 ARG A CA 1
ATOM 1514 C C . ARG A 1 191 ? 6.564 9.080 -19.237 1.00 79.06 191 ARG A C 1
ATOM 1516 O O . ARG A 1 191 ? 7.379 9.445 -20.080 1.00 79.06 191 ARG A O 1
ATOM 1523 N N . ASN A 1 192 ? 6.324 7.807 -18.959 1.00 81.50 192 ASN A N 1
ATOM 1524 C CA . ASN A 1 192 ? 6.972 6.716 -19.649 1.00 81.50 192 ASN A CA 1
ATOM 1525 C C . ASN A 1 192 ? 6.565 6.680 -21.130 1.00 81.50 192 ASN A C 1
ATOM 1527 O O . ASN A 1 192 ? 5.395 6.505 -21.477 1.00 81.50 192 ASN A O 1
ATOM 1531 N N . THR A 1 193 ? 7.551 6.829 -22.016 1.00 87.50 193 THR A N 1
ATOM 1532 C CA . THR A 1 193 ? 7.342 6.724 -23.465 1.00 87.50 193 THR A CA 1
ATOM 1533 C C . THR A 1 193 ? 7.040 5.278 -23.856 1.00 87.50 193 THR A C 1
ATOM 1535 O O . THR A 1 193 ? 7.460 4.340 -23.180 1.00 87.50 193 THR A O 1
ATOM 1538 N N . SER A 1 194 ? 6.356 5.057 -24.983 1.00 89.06 194 SER A N 1
ATOM 1539 C CA . SER A 1 194 ? 6.056 3.693 -25.449 1.00 89.06 194 SER A CA 1
ATOM 1540 C C . SER A 1 194 ? 7.312 2.836 -25.648 1.00 89.06 194 SER A C 1
ATOM 1542 O O . SER A 1 194 ? 7.275 1.640 -25.369 1.00 89.06 194 SER A O 1
ATOM 1544 N N . ALA A 1 195 ? 8.424 3.443 -26.077 1.00 91.81 195 ALA A N 1
ATOM 1545 C CA . ALA A 1 195 ? 9.705 2.757 -26.223 1.00 91.81 195 ALA A CA 1
ATOM 1546 C C . ALA A 1 195 ? 10.292 2.334 -24.866 1.00 91.81 195 ALA A C 1
ATOM 1548 O O . ALA A 1 195 ? 10.739 1.197 -24.728 1.00 91.81 195 ALA A O 1
ATOM 1549 N N . HIS A 1 196 ? 10.237 3.212 -23.857 1.00 91.56 196 HIS A N 1
ATOM 1550 C CA . HIS A 1 196 ? 10.698 2.888 -22.504 1.00 91.56 196 HIS A CA 1
ATOM 1551 C C . HIS A 1 196 ? 9.817 1.796 -21.876 1.00 91.56 196 HIS A C 1
ATOM 1553 O O . HIS A 1 196 ? 10.333 0.823 -21.339 1.00 91.56 196 HIS A O 1
ATOM 1559 N N . ILE A 1 197 ? 8.491 1.884 -22.039 1.00 93.81 197 ILE A N 1
ATOM 1560 C CA . ILE A 1 197 ? 7.546 0.858 -21.566 1.00 93.81 197 ILE A CA 1
ATOM 1561 C C . ILE A 1 197 ? 7.870 -0.508 -22.172 1.00 93.81 197 ILE A C 1
ATOM 1563 O O . ILE A 1 197 ? 7.898 -1.504 -21.450 1.00 93.81 197 ILE A O 1
ATOM 1567 N N . ASP A 1 198 ? 8.092 -0.579 -23.487 1.00 94.62 198 ASP A N 1
ATOM 1568 C CA . ASP A 1 198 ? 8.430 -1.842 -24.143 1.00 94.62 198 ASP A CA 1
ATOM 1569 C C . ASP A 1 198 ? 9.768 -2.393 -23.634 1.00 94.62 198 ASP A C 1
ATOM 1571 O O . ASP A 1 198 ? 9.839 -3.576 -23.293 1.00 94.62 198 ASP A O 1
ATOM 1575 N N . PHE A 1 199 ? 10.786 -1.539 -23.495 1.00 95.12 199 PHE A N 1
ATOM 1576 C CA . PHE A 1 199 ? 12.086 -1.907 -22.936 1.00 95.12 199 PHE A CA 1
ATOM 1577 C C . PHE A 1 199 ? 11.970 -2.469 -21.511 1.00 95.12 199 PHE A C 1
ATOM 1579 O O . PHE A 1 199 ? 12.389 -3.603 -21.267 1.00 95.12 199 PHE A O 1
ATOM 1586 N N . ASP A 1 200 ? 11.324 -1.742 -20.597 1.00 95.56 200 ASP A N 1
ATOM 1587 C CA . ASP A 1 200 ? 11.090 -2.183 -19.218 1.00 95.56 200 ASP A CA 1
ATOM 1588 C C . ASP A 1 200 ? 10.282 -3.478 -19.168 1.00 95.56 200 ASP A C 1
ATOM 1590 O O . ASP A 1 200 ? 10.593 -4.386 -18.399 1.00 95.56 200 ASP A O 1
ATOM 1594 N N . SER A 1 201 ? 9.275 -3.616 -20.035 1.00 95.81 201 SER A N 1
ATOM 1595 C CA . SER A 1 201 ? 8.439 -4.815 -20.073 1.00 95.81 201 SER A CA 1
ATOM 1596 C C . SER A 1 201 ? 9.215 -6.084 -20.417 1.00 95.81 201 SER A C 1
ATOM 1598 O O . SER A 1 201 ? 8.721 -7.183 -20.164 1.00 95.81 201 SER A O 1
ATOM 1600 N N . ARG A 1 202 ? 10.385 -5.974 -21.057 1.00 95.75 202 ARG A N 1
ATOM 1601 C CA . ARG A 1 202 ? 11.230 -7.119 -21.431 1.00 95.75 202 ARG A CA 1
ATOM 1602 C C . AR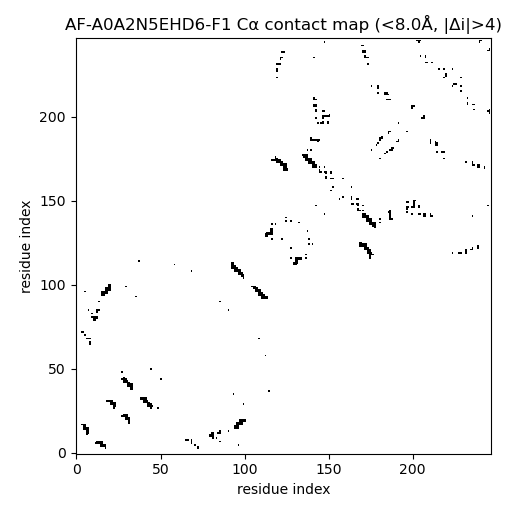G A 1 202 ? 12.132 -7.569 -20.283 1.00 95.75 202 ARG A C 1
ATOM 1604 O O . ARG A 1 202 ? 12.558 -8.717 -20.297 1.00 95.75 202 ARG A O 1
ATOM 1611 N N . ASN A 1 203 ? 12.389 -6.704 -19.302 1.00 96.94 203 ASN A N 1
ATOM 1612 C CA . ASN A 1 203 ? 13.130 -7.039 -18.090 1.00 96.94 203 ASN A CA 1
ATOM 1613 C C . ASN A 1 203 ? 12.599 -6.223 -16.902 1.00 96.94 203 ASN A C 1
ATOM 1615 O O . ASN A 1 203 ? 13.157 -5.188 -16.531 1.00 96.94 203 ASN A O 1
ATOM 1619 N N . LEU A 1 204 ? 11.509 -6.724 -16.311 1.00 97.00 204 LEU A N 1
ATOM 1620 C CA . LEU A 1 204 ? 10.827 -6.083 -15.186 1.00 97.00 204 LEU A CA 1
ATOM 1621 C C . LEU A 1 204 ? 11.721 -5.979 -13.944 1.00 97.00 204 LEU A C 1
ATOM 1623 O O . LEU A 1 204 ? 11.603 -5.010 -13.203 1.00 97.00 204 LEU A O 1
ATOM 1627 N N . GLN A 1 205 ? 12.628 -6.938 -13.735 1.00 97.56 205 GLN A N 1
ATOM 1628 C CA . GLN A 1 205 ? 13.560 -6.917 -12.608 1.00 97.56 205 GLN A CA 1
ATOM 1629 C C . GLN A 1 205 ? 14.522 -5.731 -12.718 1.00 97.56 205 GLN A C 1
ATOM 1631 O O . GLN A 1 205 ? 14.592 -4.910 -11.810 1.00 97.56 205 GLN A O 1
ATOM 1636 N N . ALA A 1 206 ? 15.182 -5.575 -13.868 1.00 97.44 206 ALA A N 1
ATOM 1637 C CA . ALA A 1 206 ? 16.071 -4.439 -14.099 1.00 97.44 206 ALA A CA 1
ATOM 1638 C C . ALA A 1 206 ? 15.319 -3.095 -14.123 1.00 97.44 206 ALA A C 1
ATOM 1640 O O . ALA A 1 206 ? 15.906 -2.057 -13.826 1.00 97.44 206 ALA A O 1
ATOM 1641 N N . ALA A 1 207 ? 14.032 -3.097 -14.486 1.00 96.88 207 ALA A N 1
ATOM 1642 C CA . ALA A 1 207 ? 13.192 -1.904 -14.427 1.00 96.88 207 ALA A CA 1
ATOM 1643 C C . ALA A 1 207 ? 12.924 -1.450 -12.980 1.00 96.88 207 ALA A C 1
ATOM 1645 O O . ALA A 1 207 ? 13.002 -0.253 -12.719 1.00 96.88 207 ALA A O 1
ATOM 1646 N N . VAL A 1 208 ? 12.706 -2.373 -12.027 1.00 97.69 208 VAL A N 1
ATOM 1647 C CA . VAL A 1 208 ? 12.652 -2.021 -10.589 1.00 97.69 208 VAL A CA 1
ATOM 1648 C C . VAL A 1 208 ? 13.924 -1.319 -10.161 1.00 97.69 208 VAL A C 1
ATOM 1650 O O . VAL A 1 208 ? 13.854 -0.279 -9.510 1.00 97.69 208 VAL A O 1
ATOM 1653 N N . ASP A 1 209 ? 15.076 -1.874 -10.539 1.00 97.81 209 ASP A N 1
ATOM 1654 C CA . ASP A 1 209 ? 16.354 -1.329 -10.099 1.00 97.81 209 ASP A CA 1
ATOM 1655 C C . ASP A 1 209 ? 16.561 0.097 -10.609 1.00 97.81 209 ASP A C 1
ATOM 1657 O O . ASP A 1 209 ? 16.854 0.990 -9.815 1.00 97.81 209 ASP A O 1
ATOM 1661 N N . ARG A 1 210 ? 16.289 0.329 -11.900 1.00 95.88 210 ARG A N 1
ATOM 1662 C CA . ARG A 1 210 ? 16.333 1.668 -12.503 1.00 95.88 210 ARG A CA 1
ATOM 1663 C C . ARG A 1 210 ? 15.357 2.639 -11.846 1.00 95.88 210 ARG A C 1
ATOM 1665 O O . ARG A 1 210 ? 15.751 3.755 -11.522 1.00 95.88 210 ARG A O 1
ATOM 1672 N N . ASN A 1 211 ? 14.099 2.234 -11.646 1.00 95.56 211 ASN A N 1
ATOM 1673 C CA . ASN A 1 211 ? 13.084 3.114 -11.061 1.00 95.56 211 ASN A CA 1
ATOM 1674 C C . ASN A 1 211 ? 13.438 3.493 -9.614 1.00 95.56 211 ASN A C 1
ATOM 1676 O O . ASN A 1 211 ? 13.262 4.648 -9.233 1.00 95.56 211 ASN A O 1
ATOM 1680 N N . MET A 1 212 ? 13.989 2.560 -8.830 1.00 96.88 212 MET A N 1
ATOM 1681 C CA . MET A 1 212 ? 14.455 2.855 -7.476 1.00 96.88 212 MET A CA 1
ATOM 1682 C C . MET A 1 212 ? 15.682 3.774 -7.482 1.00 96.88 212 MET A C 1
ATOM 1684 O O . MET A 1 212 ? 15.722 4.745 -6.727 1.00 96.88 212 MET A O 1
ATOM 1688 N N . ASP A 1 213 ? 16.665 3.507 -8.346 1.00 96.75 213 ASP A N 1
ATOM 1689 C CA . ASP A 1 213 ? 17.879 4.326 -8.457 1.00 96.75 213 ASP A CA 1
ATOM 1690 C C . ASP A 1 213 ? 17.554 5.773 -8.846 1.00 96.75 213 ASP A C 1
ATOM 1692 O O . ASP A 1 213 ? 18.144 6.702 -8.295 1.00 96.75 213 ASP A O 1
ATOM 1696 N N . ALA A 1 214 ? 16.566 5.972 -9.725 1.00 95.06 214 ALA A N 1
ATOM 1697 C CA . ALA A 1 214 ? 16.127 7.293 -10.171 1.00 95.06 214 ALA A CA 1
ATOM 1698 C C . ALA A 1 214 ? 15.610 8.186 -9.029 1.00 95.06 214 ALA A C 1
ATOM 1700 O O . ALA A 1 214 ? 15.782 9.404 -9.077 1.00 95.06 214 ALA A O 1
ATOM 1701 N N . ILE A 1 215 ? 14.997 7.603 -7.992 1.00 96.25 215 ILE A N 1
ATOM 1702 C CA . ILE A 1 215 ? 14.442 8.362 -6.859 1.00 96.25 215 ILE A CA 1
ATOM 1703 C C . ILE A 1 215 ? 15.292 8.279 -5.585 1.00 96.25 215 ILE A C 1
ATOM 1705 O O . ILE A 1 215 ? 15.001 8.974 -4.612 1.00 96.25 215 ILE A O 1
ATOM 1709 N N . LYS A 1 216 ? 16.349 7.460 -5.578 1.00 97.44 216 LYS A N 1
ATOM 1710 C CA . LYS A 1 216 ? 17.164 7.134 -4.400 1.00 97.44 216 LYS A CA 1
ATOM 1711 C C . LYS A 1 216 ? 17.685 8.362 -3.656 1.00 97.44 216 LYS A C 1
ATOM 1713 O O . LYS A 1 216 ? 17.449 8.476 -2.455 1.00 97.44 216 LYS A O 1
ATOM 1718 N N . SER A 1 217 ? 18.334 9.293 -4.357 1.00 97.56 217 SER A N 1
ATOM 1719 C CA . SER A 1 217 ? 18.887 10.505 -3.735 1.00 97.56 217 SER A CA 1
ATOM 1720 C C . SER A 1 217 ? 17.801 11.347 -3.063 1.00 97.56 217 SER A C 1
ATOM 1722 O O . SER A 1 217 ? 17.977 11.809 -1.942 1.00 97.56 217 SER A O 1
ATOM 1724 N N . ALA A 1 218 ? 16.630 11.472 -3.692 1.00 97.50 218 ALA A N 1
ATOM 1725 C CA . ALA A 1 218 ? 15.519 12.216 -3.110 1.00 97.50 218 ALA A CA 1
ATOM 1726 C C . ALA A 1 218 ? 14.921 11.504 -1.889 1.00 97.50 218 ALA A C 1
ATOM 1728 O O . ALA A 1 218 ? 14.578 12.145 -0.901 1.00 97.50 218 ALA A O 1
ATOM 1729 N N . LEU A 1 219 ? 14.839 10.169 -1.899 1.00 98.00 219 LEU A N 1
ATOM 1730 C CA . LEU A 1 219 ? 14.439 9.421 -0.704 1.00 98.00 219 LEU A CA 1
ATOM 1731 C C . LEU A 1 219 ? 15.410 9.673 0.462 1.00 98.00 219 LEU A C 1
ATOM 1733 O O . LEU A 1 219 ? 14.955 9.820 1.597 1.00 98.00 219 LEU A O 1
ATOM 1737 N N . GLN A 1 220 ? 16.717 9.767 0.191 1.00 98.12 220 GLN A N 1
ATOM 1738 C CA . GLN A 1 220 ? 17.727 10.098 1.203 1.00 98.12 220 GLN A CA 1
ATOM 1739 C C . GLN A 1 220 ? 17.559 11.521 1.751 1.00 98.12 220 GLN A C 1
ATOM 1741 O O . GLN A 1 220 ? 17.627 11.714 2.964 1.00 98.12 220 GLN A O 1
ATOM 1746 N N . GLU A 1 221 ? 17.254 12.502 0.895 1.00 97.50 221 GLU A N 1
ATOM 1747 C CA . GLU A 1 221 ? 16.908 13.871 1.318 1.00 97.50 221 GLU A CA 1
ATOM 1748 C C . GLU A 1 221 ? 15.664 13.901 2.225 1.00 97.50 221 GLU A C 1
ATOM 1750 O O . GLU A 1 221 ? 15.579 14.710 3.148 1.00 97.50 221 GLU A O 1
ATOM 1755 N N . HIS A 1 222 ? 14.736 12.960 2.032 1.00 96.81 222 HIS A N 1
ATOM 1756 C CA . HIS A 1 222 ? 13.578 12.734 2.903 1.00 96.81 222 HIS A CA 1
ATOM 1757 C C . HIS A 1 222 ? 13.871 11.863 4.142 1.00 96.81 222 HIS A C 1
ATOM 1759 O O . HIS A 1 222 ? 12.944 11.442 4.838 1.00 96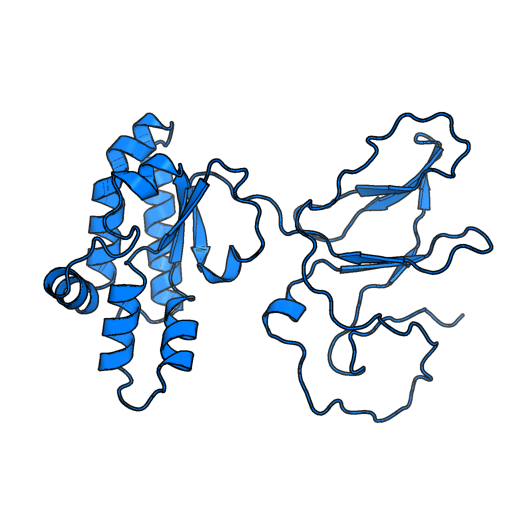.81 222 HIS A O 1
ATOM 1765 N N . GLY A 1 223 ? 15.145 11.611 4.450 1.00 97.44 223 GLY A N 1
ATOM 1766 C CA . GLY A 1 223 ? 15.586 10.930 5.669 1.00 97.44 223 GLY A CA 1
ATOM 1767 C C . GLY A 1 223 ? 15.692 9.408 5.561 1.00 97.44 223 GLY A C 1
ATOM 1768 O O . GLY A 1 223 ? 15.878 8.744 6.582 1.00 97.44 223 GLY A O 1
ATOM 1769 N N . ALA A 1 224 ? 15.580 8.832 4.360 1.00 98.12 224 ALA A N 1
ATOM 1770 C CA . ALA A 1 224 ? 15.841 7.412 4.158 1.00 98.12 224 ALA A CA 1
ATOM 1771 C C . ALA A 1 224 ? 17.339 7.106 4.269 1.00 98.12 224 ALA A C 1
ATOM 1773 O O . ALA A 1 224 ? 18.174 7.734 3.623 1.00 98.12 224 ALA A O 1
ATOM 1774 N N . THR A 1 225 ? 17.690 6.076 5.030 1.00 98.50 225 THR A N 1
ATOM 1775 C CA . THR A 1 225 ? 19.041 5.512 4.968 1.00 98.50 225 THR A CA 1
ATOM 1776 C C . THR A 1 225 ? 19.190 4.614 3.745 1.00 98.50 225 THR A C 1
ATOM 1778 O O . THR A 1 225 ? 18.234 3.982 3.296 1.00 98.50 225 THR A O 1
ATOM 1781 N N . GLU A 1 226 ? 20.423 4.482 3.260 1.00 97.88 226 GLU A N 1
ATOM 1782 C CA . GLU A 1 226 ? 20.785 3.529 2.207 1.00 97.88 226 GLU A CA 1
ATOM 1783 C C . GLU A 1 226 ? 20.254 2.115 2.496 1.00 97.88 226 GLU A C 1
ATOM 1785 O O . GLU A 1 226 ? 19.610 1.493 1.656 1.00 97.88 226 GLU A O 1
ATOM 1790 N N . SER A 1 227 ? 20.442 1.641 3.731 1.00 98.38 227 SER A N 1
ATOM 1791 C CA . SER A 1 227 ? 19.986 0.320 4.173 1.00 98.38 227 SER A CA 1
ATOM 1792 C C . SER A 1 227 ? 18.463 0.157 4.078 1.00 98.38 227 SER A C 1
ATOM 1794 O O . SER A 1 227 ? 17.979 -0.888 3.648 1.00 98.38 227 SER A O 1
ATOM 1796 N N . GLN A 1 228 ? 17.686 1.193 4.421 1.00 98.56 228 GLN A N 1
ATOM 1797 C CA . GLN A 1 228 ? 16.225 1.152 4.288 1.00 98.56 228 GLN A CA 1
ATOM 1798 C C . GLN A 1 228 ? 15.779 1.110 2.823 1.00 98.56 228 GLN A C 1
ATOM 1800 O O . GLN A 1 228 ? 14.845 0.375 2.500 1.00 98.56 228 GLN A O 1
ATOM 1805 N N . ILE A 1 229 ? 16.443 1.861 1.938 1.00 98.56 229 ILE A N 1
ATOM 1806 C CA . ILE A 1 229 ? 16.142 1.853 0.499 1.00 98.56 229 ILE A CA 1
ATOM 1807 C C . ILE A 1 229 ? 16.444 0.473 -0.090 1.00 98.56 229 ILE A C 1
ATOM 1809 O O . ILE A 1 229 ? 15.604 -0.098 -0.785 1.00 98.56 229 ILE A O 1
ATOM 1813 N N . GLU A 1 230 ? 17.595 -0.112 0.238 1.00 98.38 230 GLU A N 1
ATOM 1814 C CA . GLU A 1 230 ? 17.957 -1.443 -0.254 1.00 98.38 230 GLU A CA 1
ATOM 1815 C C . GLU A 1 230 ? 17.067 -2.547 0.342 1.00 98.38 230 GLU A C 1
ATOM 1817 O O . GLU A 1 230 ? 16.669 -3.471 -0.367 1.00 98.38 230 GLU A O 1
ATOM 1822 N N . ALA A 1 231 ? 16.636 -2.426 1.602 1.00 98.62 231 ALA A N 1
ATOM 1823 C CA . ALA A 1 231 ? 15.630 -3.322 2.177 1.00 98.62 231 ALA A CA 1
ATOM 1824 C C . ALA A 1 231 ? 14.283 -3.234 1.436 1.00 98.62 231 ALA A C 1
ATOM 1826 O O . ALA A 1 231 ? 13.669 -4.265 1.140 1.00 98.62 231 ALA A O 1
ATOM 1827 N N . ALA A 1 232 ? 13.840 -2.023 1.086 1.00 98.50 232 ALA A N 1
ATOM 1828 C CA . ALA A 1 232 ? 12.638 -1.811 0.288 1.00 98.50 232 ALA A CA 1
ATOM 1829 C C . ALA A 1 232 ? 12.785 -2.411 -1.123 1.00 98.50 232 ALA A C 1
ATOM 1831 O O . ALA A 1 232 ? 11.889 -3.123 -1.582 1.00 98.50 232 ALA A O 1
ATOM 1832 N N . ARG A 1 233 ? 13.939 -2.215 -1.777 1.00 98.56 233 ARG A N 1
ATOM 1833 C CA . ARG A 1 233 ? 14.268 -2.818 -3.081 1.00 98.56 233 ARG A CA 1
ATOM 1834 C C . ARG A 1 233 ? 14.218 -4.347 -3.025 1.00 98.56 233 ARG A C 1
ATOM 1836 O O . ARG A 1 233 ? 13.549 -4.970 -3.848 1.00 98.56 233 ARG A O 1
ATOM 1843 N N . MET A 1 234 ? 14.853 -4.961 -2.025 1.00 98.50 234 MET A N 1
ATOM 1844 C CA . MET A 1 234 ? 14.815 -6.416 -1.826 1.00 98.50 234 MET A CA 1
ATOM 1845 C C . MET A 1 234 ? 13.388 -6.929 -1.603 1.00 98.50 234 MET A C 1
ATOM 1847 O O . MET A 1 234 ? 13.009 -7.954 -2.176 1.00 98.50 234 MET A O 1
ATOM 1851 N N . LYS A 1 235 ? 12.571 -6.216 -0.813 1.00 98.56 235 LYS A N 1
ATOM 1852 C CA . LYS A 1 235 ? 11.165 -6.589 -0.600 1.00 98.56 235 LYS A CA 1
ATOM 1853 C C . LYS A 1 235 ? 10.356 -6.510 -1.899 1.00 98.56 235 LYS A C 1
ATOM 1855 O O . LYS A 1 235 ? 9.590 -7.431 -2.174 1.00 98.56 235 LYS A O 1
ATOM 1860 N N . MET A 1 236 ? 10.557 -5.479 -2.724 1.00 98.25 236 MET A N 1
ATOM 1861 C CA . MET A 1 236 ? 9.900 -5.378 -4.036 1.00 98.25 236 MET A CA 1
ATOM 1862 C C . MET A 1 236 ? 10.285 -6.537 -4.953 1.00 98.25 236 MET A C 1
ATOM 1864 O O . MET A 1 236 ? 9.410 -7.153 -5.563 1.00 98.25 236 MET A O 1
ATOM 1868 N N . HIS A 1 237 ? 11.573 -6.893 -4.995 1.00 98.44 237 HIS A N 1
ATOM 1869 C CA . HIS A 1 237 ? 12.040 -8.038 -5.774 1.00 98.44 237 HIS A CA 1
ATOM 1870 C C . HIS A 1 237 ? 11.402 -9.352 -5.326 1.00 98.44 237 HIS A C 1
ATOM 1872 O O . HIS A 1 237 ? 10.958 -10.139 -6.163 1.00 98.44 237 HIS A O 1
ATOM 1878 N N . LYS A 1 238 ? 11.296 -9.571 -4.012 1.00 98.06 238 LYS A N 1
ATOM 1879 C CA . LYS A 1 238 ? 10.619 -10.743 -3.451 1.00 98.06 238 LYS A CA 1
ATOM 1880 C C . LYS A 1 238 ? 9.151 -10.812 -3.893 1.00 98.06 238 LYS A C 1
ATOM 1882 O O . LYS A 1 238 ? 8.750 -11.823 -4.465 1.00 98.06 238 LYS A O 1
ATOM 1887 N N . LEU A 1 239 ? 8.384 -9.737 -3.698 1.00 97.44 239 LEU A N 1
ATOM 1888 C CA . LEU A 1 239 ? 6.961 -9.686 -4.059 1.00 97.44 239 LEU A CA 1
ATOM 1889 C C . LEU A 1 239 ? 6.736 -9.908 -5.562 1.00 97.44 239 LEU A C 1
ATOM 1891 O O . LEU A 1 239 ? 5.899 -10.715 -5.961 1.00 97.44 239 LEU A O 1
ATOM 1895 N N . ASN A 1 240 ? 7.513 -9.240 -6.418 1.00 97.19 240 ASN A N 1
ATOM 1896 C CA . ASN A 1 240 ? 7.384 -9.388 -7.869 1.00 97.19 240 ASN A CA 1
ATOM 1897 C C . ASN A 1 240 ? 7.761 -10.803 -8.350 1.00 97.19 240 ASN A C 1
ATOM 1899 O O . ASN A 1 240 ? 7.146 -11.323 -9.288 1.00 97.19 240 ASN A O 1
ATOM 1903 N N . SER A 1 241 ? 8.730 -11.452 -7.696 1.00 96.62 241 SER A N 1
ATOM 1904 C CA . SER A 1 241 ? 9.070 -12.858 -7.940 1.00 96.62 241 SER A CA 1
ATOM 1905 C C . SER A 1 241 ? 7.923 -13.798 -7.548 1.00 96.62 241 SER A C 1
ATOM 1907 O O . SER A 1 241 ? 7.513 -14.635 -8.354 1.00 96.62 241 SER A O 1
ATOM 1909 N N . GLU A 1 242 ? 7.332 -13.608 -6.363 1.00 95.50 242 GLU A N 1
ATOM 1910 C CA . GLU A 1 242 ? 6.175 -14.379 -5.873 1.00 95.50 242 GLU A CA 1
ATOM 1911 C C . GLU A 1 242 ? 4.948 -14.226 -6.789 1.00 95.50 242 GLU A C 1
ATOM 1913 O O . GLU A 1 242 ? 4.231 -15.194 -7.047 1.00 95.50 242 GLU A O 1
ATOM 1918 N N . MET A 1 243 ? 4.762 -13.041 -7.376 1.00 93.62 243 MET A N 1
ATOM 1919 C CA . MET A 1 243 ? 3.729 -12.779 -8.383 1.00 93.62 243 MET A CA 1
ATOM 1920 C C . MET A 1 243 ? 4.068 -13.320 -9.784 1.00 93.62 243 MET A C 1
ATOM 1922 O O . MET A 1 243 ? 3.254 -13.229 -10.709 1.00 93.62 243 MET A O 1
ATOM 1926 N N . GLY A 1 244 ? 5.252 -13.910 -9.970 1.00 93.12 244 GLY A N 1
ATOM 1927 C CA . GLY A 1 244 ? 5.687 -14.525 -11.224 1.00 93.12 244 GLY A CA 1
ATOM 1928 C C . GLY A 1 244 ? 6.012 -13.526 -12.339 1.00 93.12 244 GLY A C 1
ATOM 1929 O O . GLY A 1 244 ? 5.886 -13.881 -13.522 1.00 93.12 244 GLY A O 1
ATOM 1930 N N . LEU A 1 245 ? 6.392 -12.296 -11.969 1.00 93.56 245 LEU A N 1
ATOM 1931 C CA . LEU A 1 245 ? 6.780 -11.219 -12.887 1.00 93.56 245 LEU A CA 1
ATOM 1932 C C . LEU A 1 245 ? 8.246 -11.319 -13.329 1.00 93.56 245 LEU A C 1
ATOM 1934 O O . LEU A 1 245 ? 8.585 -10.843 -14.410 1.00 93.56 245 LEU A O 1
ATOM 1938 N N . TYR A 1 246 ? 9.101 -11.968 -12.539 1.00 90.75 246 TYR A N 1
ATOM 1939 C CA . TYR A 1 246 ? 10.491 -12.245 -12.904 1.00 90.75 246 TYR A CA 1
ATOM 1940 C C . TYR A 1 246 ? 10.579 -13.647 -13.499 1.00 90.75 246 TYR A C 1
ATOM 1942 O O . TYR A 1 246 ? 10.559 -14.644 -12.778 1.00 90.75 246 TYR A O 1
ATOM 1950 N N . LYS A 1 247 ? 10.577 -13.723 -14.829 1.00 66.12 247 LYS A N 1
ATOM 1951 C CA . LYS A 1 247 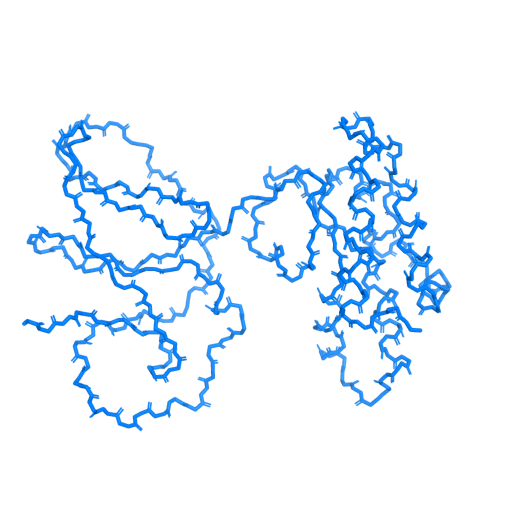? 10.852 -14.936 -15.604 1.00 66.12 247 LYS A CA 1
ATOM 1952 C C . LYS A 1 247 ? 11.538 -14.554 -16.898 1.00 66.12 247 LYS A C 1
ATOM 1954 O O . LYS A 1 247 ? 10.953 -13.690 -17.593 1.00 66.12 247 LYS A O 1
#

InterPro domains:
  IPR016128 Pyosin/cloacin translocation domain [PF06958] (8-111)
  IPR036302 Pyosin/cloacin translocation domain superfamily [SSF69369] (13-115)

Sequence (247 aa):
NPVPRGWHTPPGRDSVRVRSMDWDSQRQAYTFTTEEEQPVTIIWTPDRSGVHVPTNTGNPNPPKLPNPVMVNPLPDSTGLRATTSPAPDEKSFADYILILPVADIPPIYIYLSKPPVKFLEVELYSDFKRRSRQGAYEADHMPSAAAVRAYLRRKHPKLDTKRLDRMAENVAAIVVPKEVHQKLSETYGGRNTSAHIDFDSRNLQAAVDRNMDAIKSALQEHGATESQIEAARMKMHKLNSEMGLYK

Nearest PDB structures (foldseek):
  3mfb-assembly1_A  TM=5.373E-01  e=1.233E-03  Pectobacterium atrosepticum

Radius of gyration: 22.84 Å; Cα contacts (8 Å, |Δi|>4): 342; chains: 1; bounding box: 53×40×61 Å

Foldseek 3Di:
DDDFWFADPPGDAGTAAEEEWDQDPVVRWTWDWADDPDIDIDTHHDPPPPDDDDPDPDDPDDDDDDDDGPRDPDPPDDPDDDPDHPDPVVVPWSWYFYDYPDPPDDTDIDTDFDEADDAFDKDQLVVCVRHDPVLFKDWFFQLALLLQLLLCCVVCVPDDSVVSSVLSSQAMTTIHTPCLLCPFACSPDPVQDPVNSPVCNVASLVSNVVRLVRSVVVSVVVVDDPVSSVVSNVVNVVSCVVSVSGD

Mean predicted aligned error: 10.91 Å

pLDDT: mean 79.32, std 19.85, range [32.91, 98.62]

Organism: NCBI:txid2060066